Protein AF-A0A3D2FT95-F1 (afdb_monomer)

Sequence (244 aa):
IERWRESSQTNPYDPNESATQTEMRSFVCAQCHVEYYCGSEMTLEFPWSNGLKAEDLEKHWNETYLPDGKRFFDYKHKESGAEILKVQHPEFELWSQGIHARSGVACADCHMPYQRDGASKISDHWVRSPLLNINNACQTCHHINEEQILKEVDIIQDRNYKLLKRGGESLMALLDAIQIAKDSGATQNELKEALEFQRKAQWRLDYIAAENSMGFHAPQEAARILGEAIDYARQGQVKAMSIK

Radius of gyration: 20.88 Å; Cα contacts (8 Å, |Δi|>4): 347; chains: 1; bounding box: 55×42×67 Å

Mean predicted aligned error: 3.68 Å

Nearest PDB structures (foldseek):
  3bng-assembly1_A  TM=9.266E-01  e=1.311E-18  Wolinella succinogenes
  2rdz-assembly1_A  TM=9.547E-01  e=4.484E-18  Escherichia coli
  3bnf-assembly1_A  TM=9.252E-01  e=6.098E-18  Wolinella succinogenes
  2rf7-assembly1_B  TM=9.513E-01  e=9.671E-18  Escherichia coli K-12
  3ubr-assembly1_B  TM=9.339E-01  e=9.671E-18  Shewanella oneidensis

Structure (mmCIF, N/CA/C/O backbone):
data_AF-A0A3D2FT95-F1
#
_entry.id   AF-A0A3D2FT95-F1
#
loop_
_atom_site.group_PDB
_atom_site.id
_atom_site.type_symbol
_atom_site.label_atom_id
_atom_site.label_alt_id
_atom_site.label_comp_id
_atom_site.label_asym_id
_atom_site.label_entity_id
_atom_site.label_seq_id
_atom_site.pdbx_PDB_ins_code
_atom_site.Cartn_x
_atom_site.Cartn_y
_atom_site.Cartn_z
_atom_site.occupancy
_atom_site.B_iso_or_equiv
_atom_site.auth_seq_id
_atom_site.auth_comp_id
_atom_site.auth_asym_id
_atom_site.auth_atom_id
_atom_site.pdbx_PDB_model_num
ATOM 1 N N . ILE A 1 1 ? 17.120 5.208 -4.509 1.00 65.94 1 ILE A N 1
ATOM 2 C CA . ILE A 1 1 ? 16.942 5.686 -3.103 1.00 65.94 1 ILE A CA 1
ATOM 3 C C . ILE A 1 1 ? 17.632 4.793 -2.068 1.00 65.94 1 ILE A C 1
ATOM 5 O O . ILE A 1 1 ? 18.474 5.302 -1.344 1.00 65.94 1 ILE A O 1
ATOM 9 N N . GLU A 1 2 ? 17.321 3.494 -1.959 1.00 72.88 2 GLU A N 1
ATOM 10 C CA . GLU A 1 2 ? 17.925 2.626 -0.920 1.00 72.88 2 GLU A CA 1
ATOM 11 C C . GLU A 1 2 ? 19.461 2.592 -0.999 1.00 72.88 2 GLU A C 1
ATOM 13 O O . GLU A 1 2 ? 20.128 2.874 -0.012 1.00 72.88 2 GLU A O 1
ATOM 18 N N . ARG A 1 3 ? 20.023 2.463 -2.208 1.00 77.31 3 ARG A N 1
ATOM 19 C CA . ARG A 1 3 ? 21.474 2.603 -2.448 1.00 77.31 3 ARG A CA 1
ATOM 20 C C . ARG A 1 3 ? 22.060 3.933 -1.963 1.00 77.31 3 ARG A C 1
ATOM 22 O O . ARG A 1 3 ? 23.213 3.979 -1.559 1.00 77.31 3 ARG A O 1
ATOM 29 N N . TRP A 1 4 ? 21.291 5.022 -2.043 1.00 80.31 4 TRP A N 1
ATOM 30 C CA . TRP A 1 4 ? 21.721 6.320 -1.521 1.00 80.31 4 TRP A CA 1
ATOM 31 C C . TRP A 1 4 ? 21.680 6.332 0.012 1.00 80.31 4 TRP A C 1
ATOM 33 O O . TRP A 1 4 ? 22.633 6.798 0.627 1.00 80.31 4 TRP A O 1
ATOM 43 N N . ARG A 1 5 ? 20.650 5.742 0.636 1.00 76.19 5 ARG A N 1
ATOM 44 C CA . ARG A 1 5 ? 20.568 5.585 2.102 1.00 76.19 5 ARG A CA 1
ATOM 45 C C . ARG A 1 5 ? 21.700 4.720 2.665 1.00 76.19 5 ARG A C 1
ATOM 47 O O . ARG A 1 5 ? 22.150 4.959 3.776 1.00 76.19 5 ARG A O 1
ATOM 54 N N . GLU A 1 6 ? 22.156 3.733 1.900 1.00 81.94 6 GLU A N 1
ATOM 55 C CA . GLU A 1 6 ? 23.309 2.884 2.233 1.00 81.94 6 GLU A CA 1
ATOM 56 C C . GLU A 1 6 ? 24.660 3.548 1.923 1.00 81.94 6 GLU A C 1
ATOM 58 O O . GLU A 1 6 ? 25.711 3.053 2.332 1.00 81.94 6 GLU A O 1
ATOM 63 N N . SER A 1 7 ? 24.657 4.658 1.183 1.00 81.75 7 SER A N 1
ATOM 64 C CA . SER A 1 7 ? 25.876 5.386 0.848 1.00 81.75 7 SER A CA 1
ATOM 65 C C . SER A 1 7 ? 26.349 6.249 2.019 1.00 81.75 7 SER A C 1
ATOM 67 O O . SER A 1 7 ? 2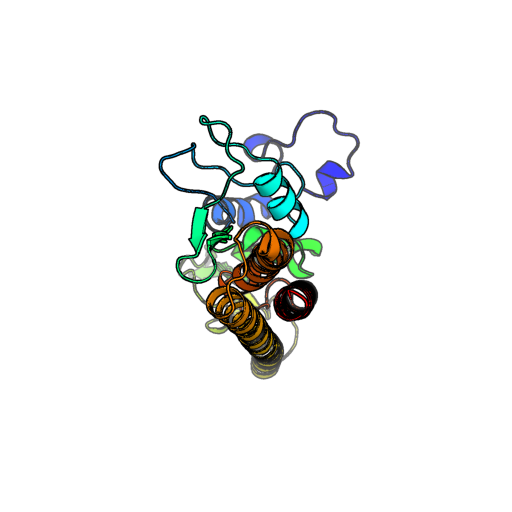5.585 6.615 2.906 1.00 81.75 7 SER A O 1
ATOM 69 N N . SER A 1 8 ? 27.621 6.648 2.002 1.00 82.75 8 SER A N 1
ATOM 70 C CA . SER A 1 8 ? 28.185 7.571 2.993 1.00 82.75 8 SER A CA 1
ATOM 71 C C . SER A 1 8 ? 27.827 9.044 2.733 1.00 82.75 8 SER A C 1
ATOM 73 O O . SER A 1 8 ? 28.526 9.934 3.220 1.00 82.75 8 SER A O 1
ATOM 75 N N . GLN A 1 9 ? 26.817 9.326 1.903 1.00 79.38 9 GLN A N 1
ATOM 76 C CA . GLN A 1 9 ? 26.420 10.696 1.585 1.00 79.38 9 GLN A CA 1
ATOM 77 C C . GLN A 1 9 ? 25.651 11.329 2.746 1.00 79.38 9 GLN A C 1
ATOM 79 O O . GLN A 1 9 ? 24.756 10.725 3.326 1.00 79.38 9 GLN A O 1
ATOM 84 N N . THR A 1 10 ? 25.993 12.575 3.066 1.00 80.69 10 THR A N 1
ATOM 85 C CA . THR A 1 10 ? 25.368 13.341 4.156 1.00 80.69 10 THR A CA 1
ATOM 86 C C . THR A 1 10 ? 24.306 14.324 3.673 1.00 80.69 10 THR A C 1
ATOM 88 O O . THR A 1 10 ? 23.511 14.805 4.475 1.00 80.69 10 THR A O 1
ATOM 91 N N . ASN A 1 11 ? 24.303 14.654 2.380 1.00 86.56 11 ASN A N 1
ATOM 92 C CA . ASN A 1 11 ? 23.361 15.609 1.798 1.00 86.56 11 ASN A CA 1
ATOM 93 C C . ASN A 1 11 ? 22.055 14.899 1.456 1.00 86.56 11 ASN A C 1
ATOM 95 O O . ASN A 1 11 ? 22.155 13.854 0.820 1.00 86.56 11 ASN A O 1
ATOM 99 N N . PRO A 1 12 ? 20.873 15.449 1.794 1.00 85.38 12 PRO A N 1
ATOM 100 C CA . PRO A 1 12 ? 19.589 14.848 1.441 1.00 85.38 12 PRO A CA 1
ATOM 101 C C . PRO A 1 12 ? 19.510 14.467 -0.040 1.00 85.38 12 PRO A C 1
ATOM 103 O O . PRO A 1 12 ? 20.001 15.202 -0.895 1.00 85.38 12 PRO A O 1
ATOM 106 N N . TYR A 1 13 ? 18.879 13.331 -0.339 1.00 85.94 13 TYR A N 1
ATOM 107 C CA . TYR A 1 13 ? 18.662 12.910 -1.720 1.00 85.94 13 TYR A CA 1
ATOM 108 C C . TYR A 1 13 ? 17.767 13.915 -2.444 1.00 85.94 13 TYR A C 1
ATOM 110 O O . TYR A 1 13 ? 16.589 14.036 -2.110 1.00 85.94 13 TYR A O 1
ATOM 118 N N . ASP A 1 14 ? 18.316 14.593 -3.449 1.00 88.62 14 ASP A N 1
ATOM 119 C CA . ASP A 1 14 ? 17.547 15.428 -4.369 1.00 88.62 14 ASP A CA 1
ATOM 120 C C . ASP A 1 14 ? 17.301 14.647 -5.668 1.00 88.62 14 ASP A C 1
ATOM 122 O O . ASP A 1 14 ? 18.257 14.401 -6.409 1.00 88.62 14 ASP A O 1
ATOM 126 N N . PRO A 1 15 ? 16.054 14.252 -5.987 1.00 88.62 15 PRO A N 1
ATOM 127 C CA . PRO A 1 15 ? 15.739 13.570 -7.239 1.00 88.62 15 PRO A CA 1
ATOM 128 C C . PRO A 1 15 ? 16.150 14.342 -8.502 1.00 88.62 15 PRO A C 1
ATOM 130 O O . PRO A 1 15 ? 16.410 13.716 -9.523 1.00 88.62 15 PRO A O 1
ATOM 133 N N . ASN A 1 16 ? 16.245 15.674 -8.460 1.00 88.50 16 ASN A N 1
ATOM 134 C CA . ASN A 1 16 ? 16.628 16.477 -9.625 1.00 88.50 16 ASN A CA 1
ATOM 135 C C . ASN A 1 16 ? 18.138 16.468 -9.888 1.00 88.50 16 ASN A C 1
ATOM 137 O O . ASN A 1 16 ? 18.560 16.652 -11.028 1.00 88.50 16 ASN A O 1
ATOM 141 N N . GLU A 1 17 ? 18.950 16.247 -8.853 1.00 90.38 17 GLU A N 1
ATOM 142 C CA . GLU A 1 17 ? 20.415 16.266 -8.958 1.00 90.38 17 GLU A CA 1
ATOM 143 C C . GLU A 1 17 ? 21.031 14.864 -8.871 1.00 90.38 17 GLU A C 1
ATOM 145 O O . GLU A 1 17 ? 22.035 14.569 -9.518 1.00 90.38 17 GLU A O 1
ATOM 150 N N . SER A 1 18 ? 20.435 13.995 -8.055 1.00 89.69 18 SER A N 1
ATOM 151 C CA . SER A 1 18 ? 21.017 12.719 -7.625 1.00 89.69 18 SER A CA 1
ATOM 152 C C . SER A 1 18 ? 20.439 11.508 -8.352 1.00 89.69 18 SER A C 1
ATOM 154 O O . SER A 1 18 ? 21.034 10.429 -8.295 1.00 89.69 18 SER A O 1
ATOM 156 N N . ALA A 1 19 ? 19.276 11.640 -9.000 1.00 91.56 19 ALA A N 1
ATOM 157 C CA . ALA A 1 19 ? 18.622 10.506 -9.634 1.00 91.56 19 ALA A CA 1
ATOM 158 C C . ALA A 1 19 ? 19.371 10.037 -10.878 1.00 91.56 19 ALA A C 1
ATOM 160 O O . ALA A 1 19 ? 19.689 10.797 -11.794 1.00 91.56 19 ALA A O 1
ATOM 161 N N . THR A 1 20 ? 19.597 8.730 -10.948 1.00 92.50 20 THR A N 1
ATOM 162 C CA . THR A 1 20 ? 20.052 8.096 -12.184 1.00 92.50 20 THR A CA 1
ATOM 163 C C . THR A 1 20 ? 18.960 8.153 -13.254 1.00 92.50 20 THR A C 1
ATOM 165 O O . THR A 1 20 ? 17.768 8.233 -12.954 1.00 92.50 20 THR A O 1
ATOM 168 N N . GLN A 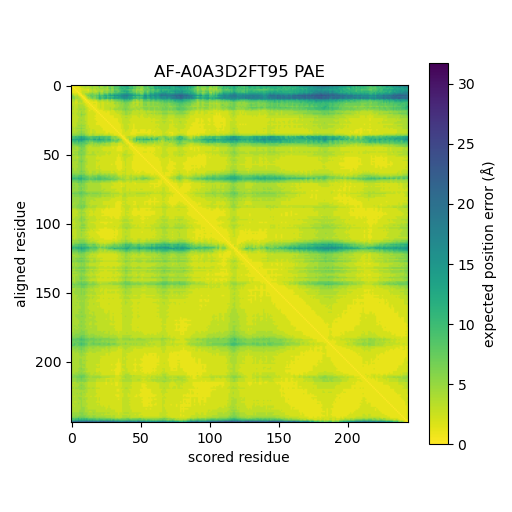1 21 ? 19.339 8.018 -14.528 1.00 93.06 21 GLN A N 1
ATOM 169 C CA . GLN A 1 21 ? 18.364 7.956 -15.624 1.00 93.06 21 GLN A CA 1
ATOM 170 C C . GLN A 1 21 ? 17.336 6.824 -15.435 1.00 93.06 21 GLN A C 1
ATOM 172 O O . GLN A 1 21 ? 16.171 6.982 -15.793 1.00 93.06 21 GLN A O 1
ATOM 177 N N . THR A 1 22 ? 17.749 5.692 -14.856 1.00 93.00 22 THR A N 1
ATOM 178 C CA . THR A 1 22 ? 16.844 4.582 -14.530 1.00 93.00 22 THR A CA 1
ATOM 179 C C .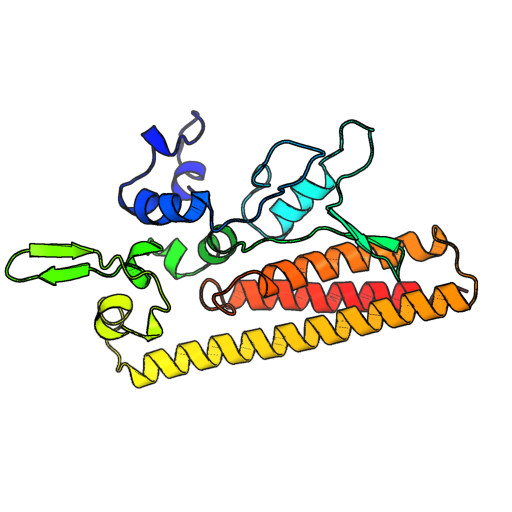 THR A 1 22 ? 15.882 4.938 -13.400 1.00 93.00 22 THR A C 1
ATOM 181 O O . THR A 1 22 ? 14.700 4.637 -13.507 1.00 93.00 22 THR A O 1
ATOM 184 N N . GLU A 1 23 ? 16.337 5.623 -12.350 1.00 94.06 23 GLU A N 1
ATOM 185 C CA . GLU A 1 23 ? 15.446 6.100 -11.281 1.00 94.06 23 GLU A CA 1
ATOM 186 C C . GLU A 1 23 ? 14.424 7.113 -11.815 1.00 94.06 23 GLU A C 1
ATOM 188 O O . GLU A 1 23 ? 13.232 6.990 -11.532 1.00 94.06 23 GLU A O 1
ATOM 193 N N . MET A 1 24 ? 14.849 8.036 -12.685 1.00 95.75 24 MET A N 1
ATOM 194 C CA . MET A 1 24 ? 13.951 9.010 -13.317 1.00 95.75 24 MET A CA 1
ATOM 195 C C . MET A 1 24 ? 12.834 8.354 -14.138 1.00 95.75 24 MET A C 1
ATOM 197 O O . MET A 1 24 ? 11.724 8.875 -14.178 1.00 95.75 24 MET A O 1
ATOM 201 N N . ARG A 1 25 ? 13.080 7.177 -14.732 1.00 97.19 25 ARG A N 1
ATOM 202 C CA . ARG A 1 25 ? 12.066 6.382 -15.456 1.00 97.19 25 ARG A CA 1
ATOM 203 C C . ARG A 1 25 ? 10.961 5.808 -14.554 1.00 97.19 25 ARG A C 1
ATOM 205 O O . ARG A 1 25 ? 9.958 5.338 -15.086 1.00 97.19 25 ARG A O 1
ATOM 212 N N . SER A 1 26 ? 11.134 5.844 -13.233 1.00 97.19 26 SER A N 1
ATOM 213 C CA . SER A 1 26 ? 10.077 5.565 -12.252 1.00 97.19 26 SER A CA 1
ATOM 214 C C . SER A 1 26 ? 9.583 6.839 -11.564 1.00 97.19 26 SER A C 1
ATOM 216 O O . SER A 1 26 ? 8.384 6.987 -11.347 1.00 97.19 26 SER A O 1
ATOM 218 N N . PHE A 1 27 ? 10.467 7.792 -11.247 1.00 96.00 27 PHE A N 1
ATOM 219 C CA . PHE A 1 27 ? 10.088 9.005 -10.509 1.00 96.00 27 PHE A CA 1
ATOM 220 C C . PHE A 1 27 ? 9.116 9.899 -11.272 1.00 96.00 27 PHE A C 1
ATOM 222 O O . PHE A 1 27 ? 8.261 10.523 -10.652 1.00 96.00 27 PHE A O 1
ATOM 229 N N . VAL A 1 28 ? 9.171 9.914 -12.608 1.00 96.81 28 VAL A N 1
ATOM 230 C CA . VAL A 1 28 ? 8.163 10.637 -13.397 1.00 96.81 28 VAL A CA 1
ATOM 231 C C . VAL A 1 28 ? 6.749 10.100 -13.160 1.00 96.81 28 VAL A C 1
ATOM 233 O O . VAL A 1 28 ? 5.812 10.893 -13.129 1.00 96.81 28 VAL A O 1
ATOM 236 N N . CYS A 1 29 ? 6.601 8.788 -12.935 1.00 97.75 29 CYS A N 1
ATOM 237 C CA . CYS A 1 29 ? 5.338 8.150 -12.563 1.00 97.75 29 CYS A CA 1
ATOM 238 C C . CYS A 1 29 ? 4.977 8.459 -11.102 1.00 97.75 29 CYS A C 1
ATOM 240 O O . CYS A 1 29 ? 3.823 8.758 -10.803 1.00 97.75 29 CYS A O 1
ATOM 242 N N . ALA A 1 30 ? 5.976 8.460 -10.214 1.00 96.44 30 ALA A N 1
ATOM 243 C CA . ALA A 1 30 ? 5.839 8.744 -8.782 1.00 96.44 30 ALA A CA 1
ATOM 244 C C . ALA A 1 30 ? 5.471 10.205 -8.449 1.00 96.44 30 ALA A C 1
ATOM 246 O O . ALA A 1 30 ? 5.331 10.560 -7.288 1.00 96.44 30 ALA A O 1
ATOM 247 N N . GLN A 1 31 ? 5.299 11.072 -9.446 1.00 95.75 31 GLN A N 1
ATOM 248 C CA . GLN A 1 31 ? 4.662 12.375 -9.232 1.00 95.75 31 GLN A CA 1
ATOM 249 C C . GLN A 1 31 ? 3.151 12.247 -8.986 1.00 95.75 31 GLN A C 1
ATOM 251 O O . GLN A 1 31 ? 2.539 13.184 -8.479 1.00 95.75 31 GLN A O 1
ATOM 256 N N . CYS A 1 32 ? 2.541 11.125 -9.387 1.00 96.94 32 CYS A N 1
ATOM 257 C CA . CYS A 1 32 ? 1.097 10.906 -9.279 1.00 96.94 32 CYS A CA 1
ATOM 258 C C . CYS A 1 32 ? 0.734 9.519 -8.738 1.00 96.94 32 CYS A C 1
ATOM 260 O O . CYS A 1 32 ? -0.211 9.414 -7.972 1.00 96.94 32 CYS A O 1
ATOM 262 N N . HIS A 1 33 ? 1.458 8.468 -9.125 1.00 98.06 33 HIS A N 1
ATOM 263 C CA . HIS A 1 33 ? 1.180 7.076 -8.748 1.00 98.06 33 HIS A CA 1
ATOM 264 C C . HIS A 1 33 ? 1.743 6.733 -7.362 1.00 98.06 33 HIS A C 1
ATOM 266 O O . HIS A 1 33 ? 2.678 5.938 -7.233 1.00 98.06 33 HIS A O 1
ATOM 272 N N . VAL A 1 34 ? 1.225 7.431 -6.353 1.00 98.12 34 VAL A N 1
ATOM 273 C CA . VAL A 1 34 ? 1.690 7.419 -4.962 1.00 98.12 34 VAL A CA 1
ATOM 274 C C . VAL A 1 34 ? 0.520 7.543 -3.996 1.00 98.12 34 VAL A C 1
ATOM 276 O O . VAL A 1 34 ? -0.537 8.044 -4.385 1.00 98.12 34 VAL A O 1
ATOM 279 N N . GLU A 1 35 ? 0.740 7.169 -2.739 1.00 98.19 35 GLU A N 1
ATOM 280 C CA . GLU A 1 35 ? -0.110 7.578 -1.623 1.00 98.19 35 GLU A CA 1
ATOM 281 C C . GLU A 1 35 ? 0.044 9.076 -1.357 1.00 98.19 35 GLU A C 1
ATOM 283 O O . GLU A 1 35 ? 1.153 9.621 -1.328 1.00 98.19 35 GLU A O 1
ATOM 288 N N . TYR A 1 36 ? -1.079 9.748 -1.117 1.00 96.88 36 TYR A N 1
ATOM 289 C CA . TYR A 1 36 ? -1.092 11.170 -0.812 1.00 96.88 36 TYR A CA 1
ATOM 290 C C . TYR A 1 36 ? -2.364 11.580 -0.079 1.00 96.88 36 TYR A C 1
ATOM 292 O O . TYR A 1 36 ? -3.446 11.054 -0.330 1.00 96.88 36 TYR A O 1
ATOM 300 N N . TYR A 1 37 ? -2.257 12.632 0.730 1.00 92.69 37 TYR A N 1
ATOM 301 C CA . TYR A 1 37 ? -3.435 13.386 1.143 1.00 92.69 37 TYR A CA 1
ATOM 302 C C . TYR A 1 37 ? -3.733 14.507 0.143 1.00 92.69 37 TYR A C 1
ATOM 304 O O . TYR A 1 37 ? -2.841 15.253 -0.267 1.00 92.69 37 TYR A O 1
ATOM 312 N N . CYS A 1 38 ? -5.007 14.680 -0.214 1.00 80.50 38 CYS A N 1
ATOM 313 C CA . CYS A 1 38 ? -5.483 15.840 -0.966 1.00 80.50 38 CYS A CA 1
ATOM 314 C C . CYS A 1 38 ? -6.868 16.260 -0.480 1.00 80.50 38 CYS A C 1
ATOM 316 O O . CYS A 1 38 ? -7.898 15.765 -0.937 1.00 80.50 38 CYS A O 1
ATOM 318 N N . GLY A 1 39 ? -6.870 17.197 0.462 1.00 81.19 39 GLY A N 1
ATOM 319 C CA . GLY A 1 39 ? -8.067 17.828 1.000 1.00 81.19 39 GLY A CA 1
ATOM 320 C C . GLY A 1 39 ? -7.814 19.289 1.368 1.00 81.19 39 GLY A C 1
ATOM 321 O O . GLY A 1 39 ? -6.784 19.861 1.020 1.00 81.19 39 GLY A O 1
ATOM 322 N N . SER A 1 40 ? -8.784 19.915 2.035 1.00 82.19 40 SER A N 1
ATOM 323 C CA . SER A 1 40 ? -8.747 21.344 2.383 1.00 82.19 40 SER A CA 1
ATOM 324 C C . SER A 1 40 ? -7.930 21.670 3.628 1.00 82.19 40 SER A C 1
ATOM 326 O O . SER A 1 40 ? -7.560 22.826 3.817 1.00 82.19 40 SER A O 1
ATOM 328 N N . GLU A 1 41 ? -7.689 20.685 4.492 1.00 85.50 41 GLU A N 1
ATOM 329 C CA . GLU A 1 41 ? -7.185 20.933 5.848 1.00 85.50 41 GLU A CA 1
ATOM 330 C C . GLU A 1 41 ? -5.662 21.095 5.903 1.00 85.50 41 GLU A C 1
ATOM 332 O O . GLU A 1 41 ? -5.133 21.714 6.826 1.00 85.50 41 GLU A O 1
ATOM 337 N N . MET A 1 42 ? -4.950 20.555 4.914 1.00 87.44 42 MET A N 1
ATOM 338 C CA . MET A 1 42 ? -3.501 20.678 4.775 1.00 87.44 42 MET A CA 1
ATOM 339 C C . MET A 1 42 ? -3.090 20.637 3.303 1.00 87.44 42 MET A C 1
ATOM 341 O O . MET A 1 42 ? -3.839 20.188 2.435 1.00 87.44 42 MET A O 1
ATOM 345 N N . THR A 1 43 ? -1.887 21.133 3.024 1.00 90.75 43 THR A N 1
ATOM 346 C CA . THR A 1 43 ? -1.271 21.042 1.698 1.00 90.75 43 THR A CA 1
ATOM 347 C C . THR A 1 43 ? -1.140 19.579 1.276 1.00 90.75 43 THR A C 1
ATOM 349 O O . THR A 1 43 ? -0.952 18.707 2.122 1.00 90.75 43 THR A O 1
ATOM 352 N N . LEU A 1 44 ? -1.214 19.322 -0.034 1.00 92.06 44 LEU A N 1
ATOM 353 C CA . LEU A 1 44 ? -0.905 18.006 -0.588 1.00 92.06 44 LEU A CA 1
ATOM 354 C C . LEU A 1 44 ? 0.468 17.543 -0.096 1.00 92.06 44 LEU A C 1
ATOM 356 O O . LEU A 1 44 ? 1.457 18.267 -0.227 1.00 92.06 44 LEU A O 1
ATOM 360 N N . GLU A 1 45 ? 0.507 16.334 0.447 1.00 93.56 45 GLU A N 1
ATOM 361 C CA . GLU A 1 45 ? 1.702 15.742 1.035 1.00 93.56 45 GLU A CA 1
ATOM 362 C C . GLU A 1 45 ? 1.773 14.252 0.706 1.00 93.56 45 GLU A C 1
ATOM 364 O O . GLU A 1 45 ? 0.756 13.554 0.707 1.00 93.56 45 GLU A O 1
ATOM 369 N N . PHE A 1 46 ? 2.996 13.782 0.448 1.00 95.75 46 PHE A N 1
ATOM 370 C CA . PHE A 1 46 ? 3.322 12.363 0.375 1.00 95.75 46 PHE A CA 1
ATOM 371 C C . PHE A 1 46 ? 3.853 11.914 1.748 1.00 95.75 46 PHE A C 1
ATOM 373 O O . PHE A 1 46 ? 4.851 12.479 2.210 1.00 95.75 46 PHE A O 1
ATOM 380 N N . PRO A 1 47 ? 3.249 10.906 2.405 1.00 96.44 47 PRO A N 1
ATOM 381 C CA . PRO A 1 47 ? 3.540 10.532 3.797 1.00 96.44 47 PRO A CA 1
ATOM 382 C C . PRO A 1 47 ? 4.839 9.727 3.980 1.00 96.44 47 PRO A C 1
ATOM 384 O O . PRO A 1 47 ? 4.891 8.713 4.675 1.00 96.44 47 PRO A O 1
ATOM 387 N N . TRP A 1 48 ? 5.930 10.157 3.346 1.00 95.19 48 TRP A N 1
ATOM 388 C CA . TRP A 1 48 ? 7.165 9.376 3.212 1.00 95.19 48 TRP A CA 1
ATOM 389 C C . TRP A 1 48 ? 8.233 9.677 4.271 1.00 95.19 48 TRP A C 1
ATOM 391 O O . TRP A 1 48 ? 9.351 9.158 4.190 1.00 95.19 48 TRP A O 1
ATOM 401 N N . SER A 1 49 ? 7.928 10.514 5.271 1.00 93.25 49 SER A N 1
ATOM 402 C CA . SER A 1 49 ? 8.914 10.967 6.268 1.00 93.25 49 SER A CA 1
ATOM 403 C C . SER A 1 49 ? 9.522 9.823 7.090 1.00 93.25 49 SER A C 1
ATOM 405 O O . SER A 1 49 ? 10.664 9.922 7.535 1.00 93.25 49 SER A O 1
ATOM 407 N N . ASN A 1 50 ? 8.769 8.736 7.277 1.00 93.94 50 ASN A N 1
ATOM 408 C CA . ASN A 1 50 ? 9.187 7.553 8.027 1.00 93.94 50 ASN A CA 1
ATOM 409 C C . ASN A 1 50 ? 9.710 6.417 7.125 1.00 93.94 50 ASN A C 1
ATOM 411 O O . ASN A 1 50 ? 10.305 5.472 7.633 1.00 93.94 50 ASN A O 1
ATOM 415 N N . GLY A 1 51 ? 9.519 6.493 5.804 1.00 93.25 51 GLY A N 1
ATOM 416 C CA . GLY A 1 51 ? 9.829 5.405 4.874 1.00 93.25 51 GLY A CA 1
ATOM 417 C C . GLY A 1 51 ? 8.779 5.252 3.773 1.00 93.25 51 GLY A C 1
ATOM 418 O O . GLY A 1 51 ? 7.973 6.148 3.566 1.00 93.25 51 GLY A O 1
ATOM 419 N N . LEU A 1 52 ? 8.834 4.136 3.039 1.00 95.19 52 LEU A N 1
ATOM 420 C CA . LEU A 1 52 ? 7.917 3.833 1.923 1.00 95.19 52 LEU A CA 1
ATOM 421 C C . LEU A 1 52 ? 7.059 2.584 2.179 1.00 95.19 52 LEU A C 1
ATOM 423 O O . LEU A 1 52 ? 6.328 2.156 1.293 1.00 95.19 52 LEU A O 1
ATOM 427 N N . LYS A 1 53 ? 7.156 1.962 3.360 1.00 97.50 53 LYS A N 1
ATOM 428 C CA . LYS A 1 53 ? 6.329 0.798 3.698 1.00 97.50 53 LYS A CA 1
ATOM 429 C C . LYS A 1 53 ? 4.951 1.238 4.174 1.00 97.50 53 LYS A C 1
ATOM 431 O O . LYS A 1 53 ? 4.810 2.317 4.745 1.00 97.50 53 LYS A O 1
ATOM 436 N N . ALA A 1 54 ? 3.950 0.373 4.029 1.00 98.31 54 ALA A N 1
ATOM 437 C CA . ALA A 1 54 ? 2.590 0.661 4.483 1.00 98.31 54 ALA A CA 1
ATOM 438 C C . ALA A 1 54 ? 2.525 1.049 5.975 1.00 98.31 54 ALA A C 1
ATOM 440 O O . ALA A 1 54 ? 1.700 1.875 6.358 1.00 98.31 54 ALA A O 1
ATOM 441 N N . GLU A 1 55 ? 3.396 0.483 6.816 1.00 98.56 55 GLU A N 1
ATOM 442 C CA . GLU A 1 55 ? 3.519 0.808 8.244 1.00 98.56 55 GLU A CA 1
ATOM 443 C C . GLU A 1 55 ? 4.187 2.170 8.478 1.00 98.56 55 GLU A C 1
ATOM 445 O O . GLU A 1 55 ? 3.827 2.878 9.417 1.00 98.56 55 GLU A O 1
ATOM 450 N N . ASP A 1 56 ? 5.157 2.541 7.639 1.00 98.38 56 ASP A N 1
ATOM 451 C CA . ASP A 1 56 ? 5.873 3.815 7.744 1.00 98.38 56 ASP A CA 1
ATOM 452 C C . ASP A 1 56 ? 4.936 4.978 7.395 1.00 98.38 56 ASP A C 1
ATOM 454 O O . ASP A 1 56 ? 4.881 5.979 8.112 1.00 98.38 56 ASP A O 1
ATOM 458 N N . LEU A 1 57 ? 4.159 4.810 6.322 1.00 98.50 57 LEU A N 1
ATOM 459 C CA . LEU A 1 57 ? 3.150 5.769 5.877 1.00 98.50 57 LEU A CA 1
ATOM 460 C C . LEU A 1 57 ? 2.017 5.890 6.907 1.00 98.50 57 LEU A C 1
ATOM 462 O O . LEU A 1 57 ? 1.625 6.993 7.281 1.00 98.50 57 LEU A O 1
ATOM 466 N N . GLU A 1 58 ? 1.548 4.764 7.454 1.00 98.56 58 GLU A N 1
ATOM 467 C CA . GLU A 1 58 ? 0.574 4.772 8.551 1.00 98.56 58 GLU A CA 1
ATOM 468 C C . GLU A 1 58 ? 1.103 5.520 9.779 1.00 98.56 58 GLU A C 1
ATOM 470 O O . GLU A 1 58 ? 0.377 6.280 10.425 1.00 98.56 58 GLU A O 1
ATOM 475 N N . LYS A 1 59 ? 2.372 5.285 10.130 1.00 98.56 59 LYS A N 1
ATOM 476 C CA . LYS A 1 59 ? 3.024 5.949 11.253 1.00 98.56 59 LYS A CA 1
ATOM 477 C C . LYS A 1 59 ? 3.082 7.455 11.024 1.00 98.56 59 LYS A C 1
ATOM 479 O O . LYS A 1 59 ? 2.718 8.186 11.939 1.00 98.56 59 LYS A O 1
ATOM 484 N N . HIS A 1 60 ? 3.466 7.899 9.824 1.00 98.19 60 HIS A N 1
ATOM 485 C CA . HIS A 1 60 ? 3.429 9.314 9.456 1.00 98.19 60 HIS A CA 1
ATOM 486 C C . HIS A 1 60 ? 2.037 9.901 9.721 1.00 98.19 60 HIS A C 1
ATOM 488 O O . HIS A 1 60 ? 1.908 10.805 10.540 1.00 98.19 60 HIS A O 1
ATOM 494 N N . TRP A 1 61 ? 0.978 9.319 9.150 1.00 97.62 61 TRP A N 1
ATOM 495 C CA . TRP A 1 61 ? -0.379 9.839 9.338 1.00 97.62 61 TRP A CA 1
ATOM 496 C C . TRP A 1 61 ? -0.875 9.806 10.785 1.00 97.62 61 TRP A C 1
ATOM 498 O O . TRP A 1 61 ? -1.645 10.668 11.201 1.00 97.62 61 TRP A O 1
ATOM 508 N N . ASN A 1 62 ? -0.448 8.829 11.582 1.00 97.50 62 ASN A N 1
ATOM 509 C CA . ASN A 1 62 ? -0.788 8.782 13.003 1.00 97.50 62 ASN A CA 1
ATOM 510 C C . ASN A 1 62 ? -0.029 9.823 13.844 1.00 97.50 62 ASN A C 1
ATOM 512 O O . ASN A 1 62 ? -0.518 10.194 14.912 1.00 97.50 62 ASN A O 1
ATOM 516 N N . GLU A 1 63 ? 1.140 10.273 13.386 1.00 97.25 63 GLU A N 1
ATOM 517 C CA . GLU A 1 63 ? 1.942 11.339 13.997 1.00 97.25 63 GLU A CA 1
ATOM 518 C C . GLU A 1 63 ? 1.523 12.741 13.514 1.00 97.25 63 GLU A C 1
ATOM 520 O O . GLU A 1 63 ? 1.858 13.732 14.164 1.00 97.25 63 GLU A O 1
ATOM 525 N N . THR A 1 64 ? 0.755 12.831 12.424 1.00 96.44 64 THR A N 1
ATOM 526 C CA . THR A 1 64 ? 0.239 14.088 11.869 1.00 96.44 64 THR A CA 1
ATOM 527 C C . THR A 1 64 ? -0.941 14.632 12.680 1.00 96.44 64 THR A C 1
ATOM 529 O O . THR A 1 64 ? -1.906 13.926 12.993 1.00 96.44 64 THR A O 1
ATOM 532 N N . TYR A 1 65 ? -0.885 15.931 12.980 1.00 94.62 65 TYR A N 1
ATOM 533 C CA . TYR A 1 65 ? -1.959 16.689 13.621 1.00 94.62 65 TYR A CA 1
ATOM 534 C C . TYR A 1 65 ? -2.400 17.837 12.715 1.00 94.62 65 TYR A C 1
ATOM 536 O O . TYR A 1 65 ? -1.569 18.536 12.136 1.00 94.62 65 TYR A O 1
ATOM 544 N N . LEU A 1 66 ? -3.712 18.033 12.611 1.00 90.38 66 LEU A N 1
ATOM 545 C CA . LEU A 1 66 ? -4.313 19.136 11.867 1.00 90.38 66 LEU A CA 1
ATOM 546 C C . LEU A 1 66 ? -4.119 20.474 12.608 1.00 90.38 66 LEU A C 1
ATOM 548 O O . LEU A 1 66 ? -3.857 20.473 13.816 1.00 90.38 66 LEU A O 1
ATOM 552 N N . PRO A 1 67 ? -4.293 21.630 11.933 1.00 87.44 67 PRO A N 1
ATOM 553 C CA . PRO A 1 67 ? -4.136 22.949 12.558 1.00 87.44 67 PRO A CA 1
ATOM 554 C C . PRO A 1 67 ? -5.007 23.184 13.803 1.00 87.44 67 PRO A C 1
ATOM 556 O O . PRO A 1 67 ? -4.665 24.007 14.650 1.00 87.44 67 PRO A O 1
ATOM 559 N N . ASP A 1 68 ? -6.123 22.461 13.932 1.00 89.25 68 ASP A N 1
ATOM 560 C CA . ASP A 1 68 ? -7.027 22.519 15.085 1.00 89.25 68 ASP A CA 1
ATOM 561 C C . ASP A 1 68 ? -6.607 21.610 16.262 1.00 89.25 68 ASP A C 1
ATOM 563 O O . ASP A 1 68 ? -7.304 21.544 17.277 1.00 89.25 68 ASP A O 1
ATOM 567 N N . GLY A 1 69 ? -5.466 20.924 16.145 1.00 92.12 69 GLY A N 1
ATOM 568 C CA . GLY A 1 69 ? -4.885 20.060 17.171 1.00 92.12 69 GLY A CA 1
ATOM 569 C C . GLY A 1 69 ? -5.435 18.632 17.201 1.00 92.12 69 GLY A C 1
ATOM 570 O O . GLY A 1 69 ? -5.038 17.856 18.073 1.00 92.12 69 GLY A O 1
ATOM 571 N N . LYS A 1 70 ? -6.333 18.248 16.286 1.00 92.38 70 LYS A N 1
ATOM 572 C CA . LYS A 1 70 ? -6.806 16.857 16.178 1.00 92.38 70 LYS A CA 1
ATOM 573 C C . LYS A 1 70 ? -5.785 15.989 15.450 1.00 92.38 70 LYS A C 1
ATOM 575 O O . LYS A 1 70 ? -5.092 16.463 14.553 1.00 92.38 70 LYS A O 1
ATOM 580 N N . ARG A 1 71 ? -5.728 14.697 15.799 1.00 95.06 71 ARG A N 1
ATOM 581 C CA . ARG A 1 71 ? -4.995 13.708 14.993 1.00 95.06 71 ARG A CA 1
ATOM 582 C C . ARG A 1 71 ? -5.596 13.678 13.589 1.00 95.06 71 ARG A C 1
ATOM 584 O O . ARG A 1 71 ? -6.813 13.769 13.434 1.00 95.06 71 ARG A O 1
ATOM 591 N N . PHE A 1 72 ? -4.744 13.515 12.591 1.00 96.31 72 PHE A N 1
ATOM 592 C CA . PHE A 1 72 ? -5.154 13.397 11.205 1.00 96.31 72 PHE A CA 1
ATOM 593 C C . PHE A 1 72 ? -6.066 12.180 10.948 1.00 96.31 72 PHE A C 1
ATOM 595 O O . PHE A 1 72 ? -5.821 11.058 11.411 1.00 96.31 72 PHE A O 1
ATOM 602 N N . PHE A 1 73 ? -7.122 12.408 10.171 1.00 95.62 73 PHE A N 1
ATOM 603 C CA . PHE A 1 73 ? -7.966 11.388 9.558 1.00 95.62 73 PHE A CA 1
ATOM 604 C C . PHE A 1 73 ? -8.622 11.973 8.304 1.00 95.62 73 PHE A C 1
ATOM 606 O O . PHE A 1 73 ? -8.974 13.151 8.287 1.00 95.62 73 PHE A O 1
ATOM 613 N N . ASP A 1 74 ? -8.839 11.150 7.281 1.00 95.31 74 ASP A N 1
ATOM 614 C CA . ASP A 1 74 ? -9.487 11.581 6.039 1.00 95.31 74 ASP A CA 1
ATOM 615 C C . ASP A 1 74 ? -10.989 11.760 6.221 1.00 95.31 74 ASP A C 1
ATOM 617 O O . ASP A 1 74 ? -11.592 12.730 5.764 1.00 95.31 74 ASP A O 1
ATOM 621 N N . TYR A 1 75 ? -11.618 10.809 6.910 1.00 94.94 75 TYR A N 1
ATOM 622 C CA . TYR A 1 75 ? -13.029 10.894 7.251 1.00 94.94 75 TYR A CA 1
ATOM 623 C C . TYR A 1 75 ? -13.360 10.091 8.505 1.00 94.94 75 TYR A C 1
ATOM 625 O O . TYR A 1 75 ? -12.668 9.149 8.896 1.00 94.94 75 TYR A O 1
ATOM 633 N N . LYS A 1 76 ? -14.473 10.461 9.138 1.00 96.12 76 LYS A N 1
ATOM 634 C CA . LYS A 1 76 ? -15.070 9.673 10.212 1.00 96.12 76 LYS A CA 1
ATOM 635 C C . LYS A 1 76 ? -16.048 8.674 9.606 1.00 96.12 76 LYS A C 1
ATOM 637 O O . LYS A 1 76 ? -17.020 9.074 8.965 1.00 96.12 76 LYS A O 1
ATOM 642 N N . HIS A 1 77 ? -15.802 7.383 9.798 1.00 97.50 77 HIS A N 1
ATOM 643 C CA . HIS A 1 77 ? -16.671 6.327 9.296 1.00 97.50 77 HIS A CA 1
ATOM 644 C C . HIS A 1 77 ? -18.076 6.479 9.888 1.00 97.50 77 HIS A C 1
ATOM 646 O O . HIS A 1 77 ? -18.240 6.529 11.106 1.00 97.50 77 HIS A O 1
ATOM 652 N N . LYS A 1 78 ? -19.100 6.561 9.034 1.00 96.75 78 LYS A N 1
ATOM 653 C CA . LYS A 1 78 ? -20.452 6.966 9.452 1.00 96.75 78 LYS A CA 1
ATOM 654 C C . LYS A 1 78 ? -21.112 5.978 10.419 1.00 96.75 78 LYS A C 1
ATOM 656 O O . LYS A 1 78 ? -21.792 6.404 11.347 1.00 96.75 78 LYS A O 1
ATOM 661 N N . GLU A 1 79 ? -20.914 4.681 10.201 1.00 94.19 79 GLU A N 1
ATOM 662 C CA . GLU A 1 79 ? -21.567 3.625 10.987 1.00 94.19 79 GLU A CA 1
ATOM 663 C C . GLU A 1 79 ? -20.840 3.386 12.312 1.00 94.19 79 GLU A C 1
ATOM 665 O O . GLU A 1 79 ? -21.403 3.614 13.378 1.00 94.19 79 GLU A O 1
ATOM 670 N N . SER A 1 80 ? -19.560 3.011 12.268 1.00 96.62 80 SER A N 1
ATOM 671 C CA . SER A 1 80 ? -18.760 2.752 13.470 1.00 96.62 80 SER A CA 1
ATOM 672 C C . SER A 1 80 ? -18.336 4.003 14.247 1.00 96.62 80 SER A C 1
ATOM 674 O O . SER A 1 80 ? -18.188 3.945 15.464 1.00 96.62 80 SER A O 1
ATOM 676 N N . GLY A 1 81 ? -18.157 5.145 13.581 1.00 96.31 81 GLY A N 1
ATOM 677 C CA . GLY A 1 81 ? -17.583 6.351 14.177 1.00 96.31 81 GLY A CA 1
ATOM 678 C C . GLY A 1 81 ? -16.052 6.345 14.269 1.00 96.31 81 GLY A C 1
ATOM 679 O O . GLY A 1 81 ? -15.511 7.224 14.939 1.00 96.31 81 GLY A O 1
ATOM 680 N N . ALA A 1 82 ? -15.360 5.389 13.638 1.00 97.81 82 ALA A N 1
ATOM 681 C CA . ALA A 1 82 ? -13.896 5.352 13.594 1.00 97.81 82 ALA A CA 1
ATOM 682 C C . ALA A 1 82 ? -13.322 6.518 12.774 1.00 97.81 82 ALA A C 1
ATOM 684 O O . ALA A 1 82 ? -13.905 6.929 11.773 1.00 97.81 82 ALA A O 1
ATOM 685 N N . GLU A 1 83 ? -12.164 7.028 13.176 1.00 97.25 83 GLU A N 1
ATOM 686 C CA . GLU A 1 83 ? -11.365 7.968 12.385 1.00 97.25 83 GLU A CA 1
ATOM 687 C C . GLU A 1 83 ? -10.518 7.171 11.387 1.00 97.25 83 GLU A C 1
ATOM 689 O O . GLU A 1 83 ? -9.640 6.412 11.799 1.00 97.25 83 GLU A O 1
ATOM 694 N N . ILE A 1 84 ? -10.766 7.313 10.087 1.00 97.88 84 ILE A N 1
ATOM 695 C CA . ILE A 1 84 ? -10.179 6.460 9.044 1.00 97.88 84 ILE A CA 1
ATOM 696 C C . ILE A 1 84 ? -9.106 7.197 8.246 1.00 97.88 84 ILE A C 1
ATOM 698 O O . ILE A 1 84 ? -9.220 8.396 8.006 1.00 97.88 84 ILE A O 1
ATOM 702 N N . LEU A 1 85 ? -8.081 6.444 7.843 1.00 97.94 85 LEU A N 1
ATOM 703 C CA . LEU A 1 85 ? -7.120 6.827 6.813 1.00 97.94 85 LEU A CA 1
ATOM 704 C C . LEU A 1 85 ? -7.570 6.244 5.474 1.00 97.94 85 LEU A C 1
ATOM 706 O O . LEU A 1 85 ? -7.893 5.053 5.408 1.00 97.94 85 LEU A O 1
ATOM 710 N N . LYS A 1 86 ? -7.613 7.068 4.432 1.00 97.31 86 LYS A N 1
ATOM 711 C CA . LYS A 1 86 ? -7.862 6.640 3.056 1.00 97.31 86 LYS A CA 1
ATOM 712 C C . LYS A 1 86 ? -6.518 6.502 2.352 1.00 97.31 86 LYS A C 1
ATOM 714 O O . LYS A 1 86 ? -5.688 7.380 2.491 1.00 97.31 86 LYS A O 1
ATOM 719 N N . VAL A 1 87 ? -6.350 5.419 1.600 1.00 98.00 87 VAL A N 1
ATOM 720 C CA . VAL A 1 87 ? -5.185 5.225 0.732 1.00 98.00 87 VAL A CA 1
ATOM 721 C C . VAL A 1 87 ? -5.537 5.561 -0.714 1.00 98.00 87 VAL A C 1
ATOM 723 O O . VAL A 1 87 ? -6.595 5.165 -1.212 1.00 98.00 87 VAL A O 1
ATOM 726 N N . GLN A 1 88 ? -4.660 6.241 -1.431 1.00 97.38 88 GLN A N 1
ATOM 727 C CA . GLN A 1 88 ? -4.777 6.549 -2.846 1.00 97.38 88 GLN A CA 1
ATOM 728 C C . GLN A 1 88 ? -3.623 5.878 -3.590 1.00 97.38 88 GLN A C 1
ATOM 730 O O . GLN A 1 88 ? -2.467 6.143 -3.312 1.00 97.38 88 GLN A O 1
ATOM 735 N N . HIS A 1 89 ? -3.960 4.984 -4.522 1.00 97.44 89 HIS A N 1
ATOM 736 C CA . HIS A 1 89 ? -3.076 4.373 -5.527 1.00 97.44 89 HIS A CA 1
ATOM 737 C C . HIS A 1 89 ? -1.553 4.367 -5.207 1.00 97.44 89 HIS A C 1
ATOM 739 O O . HIS A 1 89 ? -0.772 5.057 -5.865 1.00 97.44 89 HIS A O 1
ATOM 745 N N . PRO A 1 90 ? -1.107 3.575 -4.205 1.00 98.31 90 PRO A N 1
ATOM 746 C CA . PRO A 1 90 ? 0.271 3.568 -3.706 1.00 98.31 90 PRO A CA 1
ATOM 747 C C . PRO A 1 90 ? 1.187 2.692 -4.579 1.00 98.31 90 PRO A C 1
ATOM 749 O O . PRO A 1 90 ? 1.894 1.805 -4.087 1.00 98.31 90 PRO A O 1
ATOM 752 N N . GLU A 1 91 ? 1.122 2.860 -5.906 1.00 98.50 91 GLU A N 1
ATOM 753 C CA . GLU A 1 91 ? 1.858 2.001 -6.838 1.00 98.50 91 GLU A CA 1
ATOM 754 C C . GLU A 1 91 ? 3.368 2.115 -6.642 1.00 98.50 91 GLU A C 1
ATOM 756 O O . GLU A 1 91 ? 4.046 1.089 -6.630 1.00 98.50 91 GLU A O 1
ATOM 761 N N . PHE A 1 92 ? 3.911 3.327 -6.498 1.00 98.06 92 PHE A N 1
ATOM 762 C CA . PHE A 1 92 ? 5.351 3.521 -6.333 1.00 98.06 92 PHE A CA 1
ATOM 763 C C . PHE A 1 92 ? 5.859 2.893 -5.034 1.00 98.06 92 PHE A C 1
ATOM 765 O O . PHE A 1 92 ? 6.890 2.214 -5.023 1.00 98.06 92 PHE A O 1
ATOM 772 N N . GLU A 1 93 ? 5.123 3.078 -3.944 1.00 98.12 93 GLU A N 1
ATOM 773 C CA . GLU A 1 93 ? 5.455 2.532 -2.640 1.00 98.12 93 GLU A CA 1
ATOM 774 C C . GLU A 1 93 ? 5.407 1.007 -2.667 1.00 98.12 93 GLU A C 1
ATOM 776 O O . GLU A 1 93 ? 6.410 0.374 -2.325 1.00 98.12 93 GLU A O 1
ATOM 781 N N . LEU A 1 94 ? 4.326 0.403 -3.174 1.00 98.50 94 LEU A N 1
ATOM 782 C CA . LEU A 1 94 ? 4.228 -1.054 -3.260 1.00 98.50 94 LEU A CA 1
ATOM 783 C C . LEU A 1 94 ? 5.262 -1.637 -4.237 1.00 98.50 94 LEU A C 1
ATOM 785 O O . LEU A 1 94 ? 5.948 -2.599 -3.889 1.00 98.50 94 LEU A O 1
ATOM 789 N N . TRP A 1 95 ? 5.443 -1.045 -5.426 1.00 98.38 95 TRP A N 1
ATOM 790 C CA . TRP A 1 95 ? 6.479 -1.451 -6.390 1.00 98.38 95 TRP A CA 1
ATOM 791 C C . TRP A 1 95 ? 7.869 -1.431 -5.773 1.00 98.38 95 TRP A C 1
ATOM 793 O O . TRP A 1 95 ? 8.630 -2.377 -5.986 1.00 98.38 95 TRP A O 1
ATOM 803 N N . SER A 1 96 ? 8.189 -0.424 -4.957 1.00 96.56 96 SER A N 1
ATOM 804 C CA . SER A 1 96 ? 9.500 -0.321 -4.312 1.00 96.56 96 SER A CA 1
ATOM 805 C C . SER A 1 96 ? 9.803 -1.484 -3.352 1.00 96.56 96 SER A C 1
ATOM 807 O O . SER A 1 96 ? 10.972 -1.789 -3.118 1.00 96.56 96 SER A O 1
ATOM 809 N N . GLN A 1 97 ? 8.779 -2.209 -2.880 1.00 97.25 97 GLN A N 1
ATOM 810 C CA . GLN A 1 97 ? 8.921 -3.431 -2.073 1.00 97.25 97 GLN A CA 1
ATOM 811 C C . GLN A 1 97 ? 9.060 -4.712 -2.926 1.00 97.25 97 GLN A C 1
ATOM 813 O O . GLN A 1 97 ? 9.242 -5.820 -2.406 1.00 97.25 97 GLN A O 1
ATOM 818 N N . GLY A 1 98 ? 8.980 -4.594 -4.251 1.00 97.19 98 GLY A N 1
ATOM 819 C CA . GLY A 1 98 ? 8.995 -5.690 -5.214 1.00 97.19 98 GLY A CA 1
ATOM 820 C C . GLY A 1 98 ? 10.388 -6.147 -5.643 1.00 97.19 98 GLY A C 1
ATOM 821 O O . GLY A 1 98 ? 11.387 -5.440 -5.512 1.00 97.19 98 GLY A O 1
ATOM 822 N N . ILE A 1 99 ? 10.467 -7.354 -6.214 1.00 97.06 99 ILE A N 1
ATOM 823 C CA . ILE A 1 99 ? 11.732 -7.876 -6.757 1.00 97.06 99 ILE A CA 1
ATOM 824 C C . ILE A 1 99 ? 12.198 -7.082 -7.981 1.00 97.06 99 ILE A C 1
ATOM 826 O O . ILE A 1 99 ? 13.386 -6.808 -8.102 1.00 97.06 99 ILE A O 1
ATOM 830 N N . HIS A 1 100 ? 11.269 -6.650 -8.839 1.00 97.62 100 HIS A N 1
ATOM 831 C CA . HIS A 1 100 ? 11.583 -5.854 -10.024 1.00 97.62 100 HIS A CA 1
ATOM 832 C C . HIS A 1 100 ? 12.274 -4.536 -9.649 1.00 97.62 100 HIS A C 1
ATOM 834 O O . HIS A 1 100 ? 13.342 -4.241 -10.185 1.00 97.62 100 HIS A O 1
ATOM 840 N N . ALA A 1 101 ? 11.746 -3.805 -8.661 1.00 95.62 101 ALA A N 1
ATOM 841 C CA . ALA A 1 101 ? 12.371 -2.581 -8.163 1.00 95.62 101 ALA A CA 1
ATOM 842 C C . ALA A 1 101 ? 13.765 -2.836 -7.573 1.00 95.62 101 ALA A C 1
ATOM 844 O O . ALA A 1 101 ? 14.719 -2.145 -7.932 1.00 95.62 101 ALA A O 1
ATOM 845 N N . ARG A 1 102 ? 13.922 -3.874 -6.735 1.00 93.56 102 ARG A N 1
ATOM 846 C CA . ARG A 1 102 ? 15.234 -4.265 -6.178 1.00 93.56 102 ARG A CA 1
ATOM 847 C C . ARG A 1 102 ? 16.253 -4.634 -7.257 1.00 93.56 102 ARG A C 1
ATOM 849 O O . ARG A 1 102 ? 17.444 -4.372 -7.102 1.00 93.56 102 ARG A O 1
ATOM 856 N N . SER A 1 103 ? 15.789 -5.212 -8.362 1.00 95.38 103 SER A N 1
ATOM 857 C CA . SER A 1 103 ? 16.605 -5.524 -9.538 1.00 95.38 103 SER A CA 1
ATOM 858 C C . SER A 1 103 ? 16.846 -4.322 -10.463 1.00 95.38 103 SER A C 1
ATOM 860 O O . SER A 1 103 ? 17.579 -4.456 -11.438 1.00 95.38 103 SER A O 1
ATOM 862 N N . GLY A 1 104 ? 16.293 -3.144 -10.154 1.00 94.25 104 GLY A N 1
ATOM 863 C CA . GLY A 1 104 ? 16.481 -1.912 -10.923 1.00 94.25 104 GLY A CA 1
ATOM 864 C C . GLY A 1 104 ? 15.583 -1.776 -12.155 1.00 94.25 104 GLY A C 1
ATOM 865 O O . GLY A 1 104 ? 15.880 -0.947 -13.010 1.00 94.25 104 GLY A O 1
ATOM 866 N N . VAL A 1 105 ? 14.514 -2.571 -12.256 1.00 97.62 105 VAL A N 1
ATOM 867 C CA . VAL A 1 105 ? 13.523 -2.489 -13.340 1.00 97.62 105 VAL A CA 1
ATOM 868 C C . VAL A 1 105 ? 12.556 -1.347 -13.042 1.00 97.62 105 VAL A C 1
ATOM 870 O O . VAL A 1 105 ? 11.823 -1.400 -12.054 1.00 97.62 105 VAL A O 1
ATOM 873 N N . ALA A 1 106 ? 12.561 -0.321 -13.887 1.00 97.75 106 ALA A N 1
ATOM 874 C CA . ALA A 1 106 ? 11.754 0.883 -13.744 1.00 97.75 106 ALA A CA 1
ATOM 875 C C . ALA A 1 106 ? 10.311 0.688 -14.235 1.00 97.75 106 ALA A C 1
ATOM 877 O O . ALA A 1 106 ? 10.027 -0.198 -15.041 1.00 97.75 106 ALA A O 1
ATOM 878 N N . CYS A 1 107 ? 9.402 1.583 -13.834 1.00 98.12 107 CYS A N 1
ATOM 879 C CA . CYS A 1 107 ? 8.010 1.593 -14.308 1.00 98.12 107 CYS A CA 1
ATOM 880 C C . CYS A 1 107 ? 7.943 1.591 -15.847 1.00 98.12 107 CYS A C 1
ATOM 882 O O . CYS A 1 107 ? 7.214 0.804 -16.457 1.00 98.12 107 CYS A O 1
ATOM 884 N N . ALA A 1 108 ? 8.770 2.432 -16.478 1.00 98.19 108 ALA A N 1
ATOM 885 C CA . ALA A 1 108 ? 8.842 2.557 -17.928 1.00 98.19 108 ALA A CA 1
ATOM 886 C C . ALA A 1 108 ? 9.374 1.305 -18.649 1.00 98.19 108 ALA A C 1
ATOM 888 O O . ALA A 1 108 ? 9.158 1.185 -19.849 1.00 98.19 108 ALA A O 1
ATOM 889 N N . ASP A 1 109 ? 10.065 0.377 -17.977 1.00 98.12 109 ASP A N 1
ATOM 890 C CA . ASP A 1 109 ? 10.539 -0.851 -18.635 1.00 98.12 109 ASP A CA 1
ATOM 891 C C . ASP A 1 109 ? 9.368 -1.775 -19.006 1.00 98.12 109 ASP A C 1
ATOM 893 O O . ASP A 1 109 ? 9.392 -2.394 -20.068 1.00 98.12 109 ASP A O 1
ATOM 897 N N . CYS A 1 110 ? 8.315 -1.795 -18.181 1.00 98.12 110 CYS A N 1
ATOM 898 C CA . CYS A 1 110 ? 7.116 -2.603 -18.413 1.00 98.12 110 CYS A CA 1
ATOM 899 C C . CYS A 1 110 ? 5.996 -1.816 -19.108 1.00 98.12 11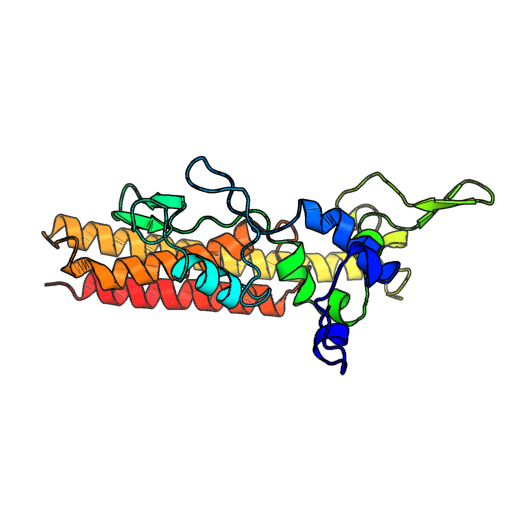0 CYS A C 1
ATOM 901 O O . CYS A 1 110 ? 5.347 -2.328 -20.016 1.00 98.12 110 CYS A O 1
ATOM 903 N N . HIS A 1 111 ? 5.740 -0.580 -18.666 1.00 98.44 111 HIS A N 1
ATOM 904 C CA . HIS A 1 111 ? 4.580 0.206 -19.110 1.00 98.44 111 HIS A CA 1
ATOM 905 C C . HIS A 1 111 ? 4.854 1.115 -20.308 1.00 98.44 111 HIS A C 1
ATOM 907 O O . HIS A 1 111 ? 3.912 1.592 -20.937 1.00 98.44 111 HIS A O 1
ATOM 913 N N . MET A 1 112 ? 6.128 1.361 -20.614 1.00 98.19 112 MET A N 1
ATOM 914 C CA . MET A 1 112 ? 6.565 2.163 -21.757 1.00 98.19 112 MET A CA 1
ATOM 915 C C . MET A 1 112 ? 7.703 1.454 -22.505 1.00 98.19 112 MET A C 1
ATOM 917 O O . MET A 1 112 ? 8.782 2.038 -22.696 1.00 98.19 112 MET A O 1
ATOM 921 N N . PRO A 1 113 ? 7.517 0.172 -22.882 1.00 97.19 113 PRO A N 1
ATOM 922 C CA . PRO A 1 113 ? 8.601 -0.612 -23.437 1.00 97.19 113 PRO A CA 1
ATOM 923 C C . PRO A 1 113 ? 9.092 0.025 -24.736 1.00 97.19 113 PRO A C 1
ATOM 925 O O . PRO A 1 113 ? 8.351 0.672 -25.482 1.00 97.19 113 PRO A O 1
ATOM 928 N N . TYR A 1 114 ? 10.378 -0.145 -25.013 1.00 96.00 114 TYR A N 1
ATOM 929 C CA . TYR A 1 114 ? 10.938 0.366 -26.251 1.00 96.00 114 TYR A CA 1
ATOM 930 C C . TYR A 1 114 ? 10.409 -0.416 -27.453 1.00 96.00 114 TYR A C 1
ATOM 932 O O . TYR A 1 114 ? 10.392 -1.643 -27.442 1.00 96.00 114 TYR A O 1
ATOM 940 N N . GLN A 1 115 ? 10.088 0.302 -28.522 1.00 93.50 115 GLN A N 1
ATOM 941 C CA . GLN A 1 115 ? 9.720 -0.249 -29.820 1.00 93.50 115 GLN A CA 1
ATOM 942 C C . GLN A 1 115 ? 10.606 0.335 -30.927 1.00 93.50 115 GLN A C 1
ATOM 944 O O . GLN A 1 115 ? 11.296 1.345 -30.737 1.00 93.50 115 GLN A O 1
ATOM 949 N N . ARG A 1 116 ? 10.620 -0.329 -32.086 1.00 91.88 116 ARG A N 1
ATOM 950 C CA . ARG A 1 116 ? 11.318 0.156 -33.281 1.00 91.88 116 ARG A CA 1
ATOM 951 C C . ARG A 1 116 ? 10.336 0.828 -34.225 1.00 91.88 116 ARG A C 1
ATOM 953 O O . ARG A 1 116 ? 9.341 0.221 -34.600 1.00 91.88 116 ARG A O 1
ATOM 960 N N . ASP A 1 117 ? 10.691 2.030 -34.654 1.00 90.25 117 ASP A N 1
ATOM 961 C CA . ASP A 1 117 ? 10.058 2.719 -35.774 1.00 90.25 117 ASP A CA 1
ATOM 962 C C . ASP A 1 117 ? 11.131 2.981 -36.837 1.00 90.25 117 ASP A C 1
ATOM 964 O O . ASP A 1 117 ? 12.015 3.832 -36.683 1.00 90.25 117 ASP A O 1
ATOM 968 N N . GLY A 1 118 ? 11.156 2.123 -37.860 1.00 92.88 118 GLY A N 1
ATOM 969 C CA . GLY A 1 118 ? 12.266 2.036 -38.806 1.00 92.88 118 GLY A CA 1
ATOM 970 C C . GLY A 1 118 ? 13.608 1.775 -38.106 1.00 92.88 118 GLY A C 1
ATOM 971 O O . GLY A 1 118 ? 13.807 0.746 -37.455 1.00 92.88 118 GLY A O 1
ATOM 972 N N . ALA A 1 119 ? 14.550 2.711 -38.256 1.00 93.75 119 ALA A N 1
ATOM 973 C CA . ALA A 1 119 ? 15.875 2.640 -37.634 1.00 93.75 119 ALA A CA 1
ATOM 974 C C . ALA A 1 119 ? 15.904 3.172 -36.187 1.00 93.75 119 ALA A C 1
ATOM 976 O O . ALA A 1 119 ? 16.866 2.917 -35.458 1.00 93.75 119 ALA A O 1
ATOM 977 N N . SER A 1 120 ? 14.865 3.894 -35.765 1.00 94.94 120 SER A N 1
ATOM 978 C CA . SER A 1 120 ? 14.813 4.577 -34.475 1.00 94.94 120 SER A CA 1
ATOM 979 C C . SER A 1 120 ? 14.284 3.664 -33.372 1.00 94.94 120 SER A C 1
ATOM 981 O O . SER A 1 120 ? 13.396 2.839 -33.588 1.00 94.94 120 SER A O 1
ATOM 983 N N . LYS A 1 121 ? 14.822 3.840 -32.162 1.00 93.94 121 LYS A N 1
ATOM 984 C CA . LYS A 1 121 ? 14.299 3.244 -30.929 1.00 93.94 121 LYS A CA 1
ATOM 985 C C . LYS A 1 121 ? 13.501 4.313 -30.191 1.00 93.94 121 LYS A C 1
ATOM 987 O O . LYS A 1 121 ? 14.068 5.339 -29.824 1.00 93.94 121 LYS A O 1
ATOM 992 N N . ILE A 1 122 ? 12.215 4.068 -29.975 1.00 95.56 122 ILE A N 1
ATOM 993 C CA . ILE A 1 122 ? 11.299 5.000 -29.305 1.00 95.56 122 ILE A CA 1
ATOM 994 C C . ILE A 1 122 ? 10.632 4.305 -28.118 1.00 95.56 122 ILE A C 1
ATOM 996 O O . ILE A 1 122 ? 10.467 3.087 -28.135 1.00 95.56 122 ILE A O 1
ATOM 1000 N N . SER A 1 123 ? 10.265 5.050 -27.077 1.00 96.81 123 SER A N 1
ATOM 1001 C CA . SER A 1 123 ? 9.442 4.510 -25.986 1.00 96.81 123 SER A CA 1
ATOM 1002 C C . SER A 1 123 ? 7.981 4.475 -26.422 1.00 96.81 123 SER A C 1
ATOM 1004 O O . SER A 1 123 ? 7.479 5.469 -26.956 1.00 96.81 123 SER A O 1
ATOM 1006 N N . ASP A 1 124 ? 7.287 3.364 -26.190 1.00 96.56 124 ASP A N 1
ATOM 1007 C CA . ASP A 1 124 ? 5.831 3.339 -26.303 1.00 96.56 124 ASP A CA 1
ATOM 1008 C C . ASP A 1 124 ? 5.219 4.246 -25.223 1.00 96.56 124 ASP A C 1
ATOM 1010 O O . ASP A 1 124 ? 5.522 4.107 -24.042 1.00 96.56 124 ASP A O 1
ATOM 1014 N N . HIS A 1 125 ? 4.405 5.219 -25.634 1.00 96.88 125 HIS A N 1
ATOM 1015 C CA . HIS A 1 125 ? 3.718 6.143 -24.725 1.00 96.88 125 HIS A CA 1
ATOM 1016 C C . HIS A 1 125 ? 2.246 5.770 -24.526 1.00 96.88 125 HIS A C 1
ATOM 1018 O O . HIS A 1 125 ? 1.518 6.482 -23.833 1.00 96.88 125 HIS A O 1
ATOM 1024 N N . TRP A 1 126 ? 1.790 4.651 -25.096 1.00 95.94 126 TRP A N 1
ATOM 1025 C CA . TRP A 1 126 ? 0.475 4.110 -24.794 1.00 95.94 126 TRP A CA 1
ATOM 1026 C C . TRP A 1 126 ? 0.507 3.321 -23.479 1.00 95.94 126 TRP A C 1
ATOM 1028 O O . TRP A 1 126 ? 0.438 2.093 -23.459 1.00 95.94 126 TRP A O 1
ATOM 1038 N N . VAL A 1 127 ? 0.616 4.057 -22.369 1.00 96.69 127 VAL A N 1
ATOM 1039 C CA . VAL A 1 127 ? 0.680 3.508 -21.008 1.00 96.69 127 VAL A CA 1
ATOM 1040 C C . VAL A 1 127 ? -0.605 2.741 -20.693 1.00 96.69 127 VAL A C 1
ATOM 1042 O O . VAL A 1 127 ? -1.694 3.311 -20.637 1.00 96.69 127 VAL A O 1
ATOM 1045 N N . ARG A 1 128 ? -0.478 1.425 -20.511 1.00 94.31 128 ARG A N 1
ATOM 1046 C CA . ARG A 1 128 ? -1.577 0.491 -20.214 1.00 94.31 128 ARG A CA 1
ATOM 1047 C C . ARG A 1 128 ? -1.030 -0.777 -19.567 1.00 94.31 128 ARG A C 1
ATOM 1049 O O . ARG A 1 128 ? 0.151 -0.840 -19.225 1.00 94.31 128 ARG A O 1
ATOM 1056 N N . SER A 1 129 ? -1.883 -1.790 -19.408 1.00 96.50 129 SER A N 1
ATOM 1057 C CA . SER A 1 129 ? -1.453 -3.102 -18.921 1.00 96.50 129 SER A CA 1
ATOM 1058 C C . SER A 1 129 ? -0.313 -3.667 -19.788 1.00 96.50 129 SER A C 1
ATOM 1060 O O . SER A 1 129 ? -0.516 -3.848 -20.995 1.00 96.50 129 SER A O 1
ATOM 1062 N N . PRO A 1 130 ? 0.853 -3.999 -19.197 1.00 97.50 130 PRO A N 1
ATOM 1063 C CA . PRO A 1 130 ? 1.967 -4.635 -19.903 1.00 97.50 130 PRO A CA 1
ATOM 1064 C C . PRO A 1 130 ? 1.598 -5.999 -20.501 1.00 97.50 130 PRO A C 1
ATOM 1066 O O . PRO A 1 130 ? 2.199 -6.431 -21.481 1.00 97.50 130 PRO A O 1
ATOM 1069 N N . LEU A 1 131 ? 0.555 -6.650 -19.970 1.00 97.12 131 LEU A N 1
ATOM 1070 C CA . LEU A 1 131 ? 0.034 -7.921 -20.483 1.00 97.12 131 LEU A CA 1
ATOM 1071 C C . LEU A 1 131 ? -0.576 -7.807 -21.887 1.00 97.12 131 LEU A C 1
ATOM 1073 O O . LEU A 1 131 ? -0.775 -8.815 -22.554 1.00 97.12 131 LEU A O 1
ATOM 1077 N N . LEU A 1 132 ? -0.850 -6.589 -22.365 1.00 96.38 132 LEU A N 1
ATOM 1078 C CA . LEU A 1 132 ? -1.277 -6.345 -23.746 1.00 96.38 132 LEU A CA 1
ATOM 1079 C C . LEU A 1 132 ? -0.094 -6.288 -24.732 1.00 96.38 132 LEU A C 1
ATOM 1081 O O . LEU A 1 132 ? -0.312 -6.136 -25.933 1.00 96.38 132 LEU A O 1
ATOM 1085 N N . ASN A 1 133 ? 1.146 -6.364 -24.235 1.00 95.75 133 ASN A N 1
ATOM 1086 C CA . ASN A 1 133 ? 2.381 -6.314 -25.018 1.00 95.75 133 ASN A CA 1
ATOM 1087 C C . ASN A 1 133 ? 3.508 -7.118 -24.331 1.00 95.75 133 ASN A C 1
ATOM 1089 O O . ASN A 1 133 ? 4.604 -6.603 -24.092 1.00 95.75 133 ASN A O 1
ATOM 1093 N N . ILE A 1 134 ? 3.230 -8.385 -23.991 1.00 97.44 134 ILE A N 1
ATOM 1094 C CA . ILE A 1 134 ? 4.135 -9.252 -23.211 1.00 97.44 134 ILE A CA 1
ATOM 1095 C C . ILE A 1 134 ? 5.511 -9.381 -23.876 1.00 97.44 134 ILE A C 1
ATOM 1097 O O . ILE A 1 134 ? 6.532 -9.349 -23.182 1.00 97.44 134 ILE A O 1
ATOM 1101 N N . ASN A 1 135 ? 5.554 -9.469 -25.208 1.00 96.00 135 ASN A N 1
ATOM 1102 C CA . ASN A 1 135 ? 6.804 -9.568 -25.954 1.00 96.00 135 ASN A CA 1
ATOM 1103 C C . ASN A 1 135 ? 7.795 -8.445 -25.607 1.00 96.00 135 ASN A C 1
ATOM 1105 O O . ASN A 1 135 ? 8.944 -8.710 -25.259 1.00 96.00 135 ASN A O 1
ATOM 1109 N N . ASN A 1 136 ? 7.342 -7.190 -25.651 1.00 96.06 136 ASN A N 1
ATOM 1110 C CA . ASN A 1 136 ? 8.222 -6.046 -25.422 1.00 96.06 136 ASN A CA 1
ATOM 1111 C C . ASN A 1 136 ? 8.374 -5.701 -23.935 1.00 96.06 136 ASN A C 1
ATOM 1113 O O . ASN A 1 136 ? 9.424 -5.198 -23.538 1.00 96.06 136 ASN A O 1
ATOM 1117 N N . ALA A 1 137 ? 7.352 -5.966 -23.116 1.00 97.38 137 ALA A N 1
ATOM 1118 C CA . ALA A 1 137 ? 7.360 -5.617 -21.697 1.00 97.38 137 ALA A CA 1
ATOM 1119 C C . ALA A 1 137 ? 8.058 -6.655 -20.803 1.00 97.38 137 ALA A C 1
ATOM 1121 O O . ALA A 1 137 ? 8.641 -6.290 -19.786 1.00 97.38 137 ALA A O 1
ATOM 1122 N N . CYS A 1 138 ? 7.997 -7.946 -21.151 1.00 98.00 138 CYS A N 1
ATOM 1123 C CA . CYS A 1 138 ? 8.456 -9.031 -20.276 1.00 98.00 138 CYS A CA 1
ATOM 1124 C C . CYS A 1 138 ? 9.558 -9.883 -20.916 1.00 98.00 138 CYS A C 1
ATOM 1126 O O . CYS A 1 138 ? 10.546 -10.217 -20.259 1.00 98.00 138 CYS A O 1
ATOM 1128 N N . GLN A 1 139 ? 9.418 -10.246 -22.196 1.00 97.44 139 GLN A N 1
ATOM 1129 C CA . GLN A 1 139 ? 10.322 -11.212 -22.841 1.00 97.44 139 GLN A CA 1
ATOM 1130 C C . GLN A 1 139 ? 11.702 -10.648 -23.205 1.00 97.44 139 GLN A C 1
ATOM 1132 O O . GLN A 1 139 ? 12.587 -11.396 -23.612 1.00 97.44 139 GLN A O 1
ATOM 1137 N N . THR A 1 140 ? 11.929 -9.352 -22.986 1.00 96.06 140 THR A N 1
ATOM 1138 C CA . THR A 1 140 ? 13.270 -8.750 -23.009 1.00 96.06 140 THR A CA 1
ATOM 1139 C C . THR A 1 140 ? 14.164 -9.278 -21.880 1.00 96.06 140 THR A C 1
ATOM 1141 O O . THR A 1 140 ? 15.385 -9.291 -22.029 1.00 96.06 140 THR A O 1
ATOM 1144 N N . CYS A 1 141 ? 13.561 -9.753 -20.782 1.00 97.94 141 CYS A N 1
ATOM 1145 C CA . CYS A 1 141 ? 14.247 -10.331 -19.622 1.00 97.94 141 CYS A CA 1
ATOM 1146 C C . CYS A 1 141 ? 13.853 -11.798 -19.367 1.00 97.94 141 CYS A C 1
ATOM 1148 O O . CYS A 1 141 ? 14.674 -12.595 -18.907 1.00 97.94 141 CYS A O 1
ATOM 1150 N N . HIS A 1 142 ? 12.603 -12.170 -19.653 1.00 97.75 142 HIS A N 1
ATOM 1151 C CA . HIS A 1 142 ? 12.045 -13.491 -19.363 1.00 97.75 142 HIS A CA 1
ATOM 1152 C C . HIS A 1 142 ? 12.000 -14.380 -20.610 1.00 97.75 142 HIS A C 1
ATOM 1154 O O . HIS A 1 142 ? 11.097 -14.278 -21.436 1.00 97.75 142 HIS A O 1
ATOM 1160 N N . HIS A 1 143 ? 12.942 -15.319 -20.709 1.00 97.06 143 HIS A N 1
ATOM 1161 C CA . HIS A 1 143 ? 13.053 -16.273 -21.822 1.00 97.06 143 HIS A CA 1
ATOM 1162 C C . HIS A 1 143 ? 12.092 -17.469 -21.683 1.00 97.06 143 HIS A C 1
ATOM 1164 O O . HIS A 1 143 ? 12.503 -18.628 -21.730 1.00 97.06 143 HIS A O 1
ATOM 1170 N N . ILE A 1 144 ? 10.809 -17.182 -21.474 1.00 96.94 144 ILE A N 1
ATOM 1171 C CA . ILE A 1 144 ? 9.712 -18.157 -21.404 1.00 96.94 144 ILE A CA 1
ATOM 1172 C C . ILE A 1 144 ? 8.571 -17.712 -22.323 1.00 96.94 144 ILE A C 1
ATOM 1174 O O . ILE A 1 144 ? 8.542 -16.569 -22.784 1.00 96.94 144 ILE A O 1
ATOM 1178 N N . ASN A 1 145 ? 7.650 -18.623 -22.641 1.00 97.38 145 ASN A N 1
ATOM 1179 C CA . ASN A 1 145 ? 6.553 -18.313 -23.556 1.00 97.38 145 ASN A CA 1
ATOM 1180 C C . ASN A 1 145 ? 5.566 -17.294 -22.937 1.00 97.38 145 ASN A C 1
ATOM 1182 O O . ASN A 1 145 ? 5.445 -17.185 -21.715 1.00 97.38 145 ASN A O 1
ATOM 1186 N N . GLU A 1 146 ? 4.871 -16.526 -23.784 1.00 97.62 146 GLU A N 1
ATOM 1187 C CA . GLU A 1 146 ? 3.947 -15.481 -23.312 1.00 97.62 146 GLU A CA 1
ATOM 1188 C C . GLU A 1 146 ? 2.785 -16.055 -22.496 1.00 97.62 146 GLU A C 1
ATOM 1190 O O . GLU A 1 146 ? 2.384 -15.462 -21.501 1.00 97.62 146 GLU A O 1
ATOM 1195 N N . GLU A 1 147 ? 2.284 -17.233 -22.877 1.00 97.88 147 GLU A N 1
ATOM 1196 C CA . GLU A 1 147 ? 1.190 -17.914 -22.177 1.00 97.88 147 GLU A CA 1
ATOM 1197 C C . GLU A 1 147 ? 1.567 -18.274 -20.731 1.00 97.88 147 GLU A C 1
ATOM 1199 O O . GLU A 1 147 ? 0.759 -18.123 -19.817 1.00 97.88 147 GLU A O 1
ATOM 1204 N N . GLN A 1 148 ? 2.808 -18.704 -20.494 1.00 98.00 148 GLN A N 1
ATOM 1205 C CA . GLN A 1 148 ? 3.322 -18.984 -19.159 1.00 98.00 148 GLN A CA 1
ATOM 1206 C C . GLN A 1 148 ? 3.485 -17.693 -18.365 1.00 98.00 148 GLN A C 1
ATOM 1208 O O . GLN A 1 148 ? 3.099 -17.677 -17.203 1.00 98.00 148 GLN A O 1
ATOM 1213 N N . ILE A 1 149 ? 3.995 -16.610 -18.967 1.00 98.31 149 ILE A N 1
ATOM 1214 C CA . ILE A 1 149 ? 4.067 -15.304 -18.289 1.00 98.31 149 ILE A CA 1
ATOM 1215 C C . ILE A 1 149 ? 2.668 -14.862 -17.862 1.00 98.31 149 ILE A C 1
ATOM 1217 O O . ILE A 1 149 ? 2.464 -14.550 -16.691 1.00 98.31 149 ILE A O 1
ATOM 1221 N N . LEU A 1 150 ? 1.702 -14.892 -18.783 1.00 98.19 150 LEU A N 1
ATOM 1222 C CA . LEU A 1 150 ? 0.317 -14.526 -18.502 1.00 98.19 150 LEU A CA 1
ATOM 1223 C C . LEU A 1 150 ? -0.255 -15.368 -17.357 1.00 98.19 150 LEU A C 1
ATOM 1225 O O . LEU A 1 150 ? -0.783 -14.819 -16.397 1.00 98.19 150 LEU A O 1
ATOM 1229 N N . LYS A 1 151 ? -0.059 -16.690 -17.403 1.00 98.44 151 LYS A N 1
ATOM 1230 C CA . LYS A 1 151 ? -0.518 -17.607 -16.356 1.00 98.44 151 LYS A CA 1
ATOM 1231 C C . LYS A 1 151 ? 0.101 -17.310 -14.988 1.00 98.44 151 LYS A C 1
ATOM 1233 O O . LYS A 1 151 ? -0.598 -17.395 -13.982 1.00 98.44 151 LYS A O 1
ATOM 1238 N N . GLU A 1 152 ? 1.392 -16.993 -14.921 1.00 98.12 152 GLU A N 1
ATOM 1239 C CA . GLU A 1 152 ? 2.044 -16.636 -13.654 1.00 98.12 152 GLU A CA 1
ATOM 1240 C C . GLU A 1 152 ? 1.490 -15.320 -13.089 1.00 98.12 152 GLU A C 1
ATOM 1242 O O . GLU A 1 152 ? 1.226 -15.228 -11.887 1.00 98.12 152 GLU A O 1
ATOM 1247 N N . VAL A 1 153 ? 1.245 -14.322 -13.946 1.00 98.44 153 VAL A N 1
ATOM 1248 C CA . VAL A 1 153 ? 0.620 -13.059 -13.525 1.00 98.44 153 VAL A CA 1
ATOM 1249 C C . VAL A 1 153 ? -0.815 -13.287 -13.053 1.00 98.44 153 VAL A C 1
ATOM 1251 O O . VAL A 1 153 ? -1.166 -12.827 -11.966 1.00 98.44 153 VAL A O 1
ATOM 1254 N N . ASP A 1 154 ? -1.606 -14.078 -13.778 1.00 98.38 154 ASP A N 1
ATOM 1255 C CA . ASP A 1 154 ? -2.970 -14.443 -13.384 1.00 98.38 154 ASP A CA 1
ATOM 1256 C C . ASP A 1 154 ? -2.999 -15.150 -12.023 1.00 98.38 154 ASP A C 1
ATOM 1258 O O . ASP A 1 154 ? -3.840 -14.846 -11.179 1.00 98.38 154 ASP A O 1
ATOM 1262 N N . ILE A 1 155 ? -2.058 -16.066 -11.759 1.00 98.69 155 ILE A N 1
ATOM 1263 C CA . ILE A 1 155 ? -1.948 -16.752 -10.461 1.00 98.69 155 ILE A CA 1
ATOM 1264 C C . ILE A 1 155 ? -1.677 -15.752 -9.332 1.00 98.69 155 ILE A C 1
ATOM 1266 O O . ILE A 1 155 ? -2.245 -15.885 -8.244 1.00 98.69 155 ILE A O 1
ATOM 1270 N N . ILE A 1 156 ? -0.800 -14.774 -9.560 1.00 98.69 156 ILE A N 1
ATOM 1271 C CA . ILE A 1 156 ? -0.494 -13.732 -8.577 1.00 98.69 156 ILE A CA 1
ATOM 1272 C C . ILE A 1 156 ? -1.739 -12.887 -8.299 1.00 98.69 156 ILE A C 1
ATOM 1274 O O . ILE A 1 156 ? -2.136 -12.750 -7.138 1.00 98.69 156 ILE A O 1
ATOM 1278 N N . GLN A 1 157 ? -2.378 -12.378 -9.353 1.00 98.62 157 GLN A N 1
ATOM 1279 C CA . GLN A 1 157 ? -3.533 -11.493 -9.237 1.00 98.62 157 GLN A CA 1
ATOM 1280 C C . GLN A 1 157 ? -4.744 -12.206 -8.624 1.00 98.62 157 GLN A C 1
ATOM 1282 O O . GLN A 1 157 ? -5.401 -11.651 -7.744 1.00 98.62 157 GLN A O 1
ATOM 1287 N N . ASP A 1 158 ? -5.003 -13.464 -8.993 1.00 98.75 158 ASP A N 1
ATOM 1288 C CA . ASP A 1 158 ? -6.072 -14.282 -8.409 1.00 98.75 158 ASP A CA 1
ATOM 1289 C C . ASP A 1 158 ? -5.842 -14.547 -6.912 1.00 98.75 158 ASP A C 1
ATOM 1291 O O . ASP A 1 158 ? -6.766 -14.421 -6.102 1.00 98.75 158 ASP A O 1
ATOM 1295 N N . ARG A 1 159 ? -4.604 -14.865 -6.506 1.00 98.75 159 ARG A N 1
ATOM 1296 C CA . ARG A 1 159 ? -4.262 -15.048 -5.085 1.00 98.75 159 ARG A CA 1
ATOM 1297 C C . ARG A 1 159 ? -4.440 -13.756 -4.295 1.00 98.75 159 ARG A C 1
ATOM 1299 O O . ARG A 1 159 ? -5.049 -13.797 -3.224 1.00 98.75 159 ARG A O 1
ATOM 1306 N N . ASN A 1 160 ? -3.959 -12.633 -4.827 1.00 98.81 160 ASN A N 1
ATOM 1307 C CA . ASN A 1 160 ? -4.130 -11.323 -4.206 1.00 98.81 160 ASN A CA 1
ATOM 1308 C C . ASN A 1 160 ? -5.615 -10.978 -4.057 1.00 98.81 160 ASN A C 1
ATOM 1310 O O . ASN A 1 160 ? -6.073 -10.677 -2.961 1.00 98.81 160 ASN A O 1
ATOM 1314 N N . TYR A 1 161 ? -6.397 -11.129 -5.126 1.00 98.75 161 TYR A N 1
ATOM 1315 C CA . TYR A 1 161 ? -7.833 -10.864 -5.123 1.00 98.75 161 TYR A CA 1
ATOM 1316 C C . TYR A 1 161 ? -8.597 -11.735 -4.111 1.00 98.75 161 TYR A C 1
ATOM 1318 O O . TYR A 1 161 ? -9.480 -11.251 -3.398 1.00 98.75 161 TYR A O 1
ATOM 1326 N N . LYS A 1 162 ? -8.248 -13.022 -3.990 1.00 98.81 162 LYS A N 1
ATOM 1327 C CA . LYS A 1 162 ? -8.839 -13.922 -2.984 1.00 98.81 162 LYS A CA 1
ATOM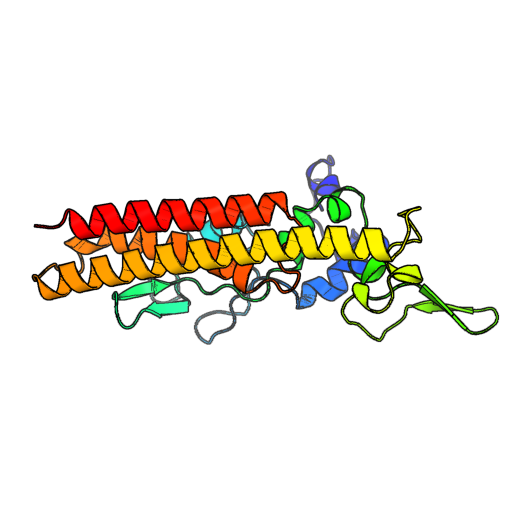 1328 C C . LYS A 1 162 ? -8.502 -13.500 -1.555 1.00 98.81 162 LYS A C 1
ATOM 1330 O O . LYS A 1 162 ? -9.381 -13.570 -0.695 1.00 98.81 162 LYS A O 1
ATOM 1335 N N . LEU A 1 163 ? -7.266 -13.073 -1.290 1.00 98.75 163 LEU A N 1
ATOM 1336 C CA . LEU A 1 163 ? -6.876 -12.544 0.019 1.00 98.75 163 LEU A CA 1
ATOM 1337 C C . LEU A 1 163 ? -7.563 -11.208 0.311 1.00 98.75 163 LEU A C 1
ATOM 1339 O O . LEU A 1 163 ? -8.085 -11.033 1.409 1.00 98.75 163 LEU A O 1
ATOM 1343 N N . LEU A 1 164 ? -7.654 -10.320 -0.680 1.00 98.75 164 LEU A N 1
ATOM 1344 C CA . LEU A 1 164 ? -8.319 -9.026 -0.562 1.00 98.75 164 LEU A CA 1
ATOM 1345 C C . LEU A 1 164 ? -9.789 -9.199 -0.170 1.00 98.75 164 LEU A C 1
ATOM 1347 O O . LEU A 1 164 ? -10.257 -8.565 0.773 1.00 98.75 164 LEU A O 1
ATOM 1351 N N . LYS A 1 165 ? -10.501 -10.132 -0.815 1.00 98.81 165 LYS A N 1
ATOM 1352 C CA . LYS A 1 165 ? -11.886 -10.461 -0.444 1.00 98.81 165 LYS A CA 1
ATOM 1353 C C . LYS A 1 165 ? -12.012 -10.982 0.987 1.00 98.81 165 LYS A C 1
ATOM 1355 O O . LYS A 1 165 ? -12.883 -10.517 1.713 1.00 98.81 165 LYS A O 1
ATOM 1360 N N . ARG A 1 166 ? -11.119 -11.875 1.425 1.00 98.88 166 ARG A N 1
ATOM 1361 C CA . ARG A 1 166 ? -11.097 -12.371 2.818 1.00 98.88 166 ARG A CA 1
ATOM 1362 C C . ARG A 1 166 ? -10.797 -11.263 3.834 1.00 98.88 166 ARG A C 1
ATOM 1364 O O . ARG A 1 166 ? -11.337 -11.279 4.942 1.00 98.88 166 ARG A O 1
ATOM 1371 N N . GLY A 1 167 ? -9.948 -10.307 3.459 1.00 98.81 167 GLY A N 1
ATOM 1372 C CA . GLY A 1 167 ? -9.697 -9.085 4.219 1.00 98.81 167 GLY A CA 1
ATOM 1373 C C . GLY A 1 167 ? -10.958 -8.241 4.362 1.00 98.81 167 GLY A C 1
ATOM 1374 O O . GLY A 1 167 ? -11.341 -7.912 5.482 1.00 98.81 167 GLY A O 1
ATOM 1375 N N . GLY A 1 168 ? -11.658 -7.992 3.253 1.00 98.75 168 GLY A N 1
ATOM 1376 C CA . GLY A 1 168 ? -12.940 -7.285 3.243 1.00 98.75 168 GLY A CA 1
ATOM 1377 C C . GLY A 1 168 ? -14.005 -7.968 4.103 1.00 98.75 168 GLY A C 1
ATOM 1378 O O . GLY A 1 168 ? -14.618 -7.320 4.943 1.00 98.75 168 GLY A O 1
ATOM 1379 N N . GLU A 1 169 ? -14.172 -9.286 3.978 1.00 98.88 169 GLU A N 1
ATOM 1380 C CA . GLU A 1 169 ? -15.083 -10.074 4.825 1.00 98.88 169 GLU A CA 1
ATOM 1381 C C . GLU A 1 169 ? -14.748 -9.943 6.320 1.00 98.88 169 GLU A C 1
ATOM 1383 O O . GLU A 1 169 ? -15.642 -9.847 7.160 1.00 98.88 169 GLU A O 1
ATOM 1388 N N . SER A 1 170 ? -13.459 -9.924 6.671 1.00 98.88 170 SER A N 1
ATOM 1389 C CA . SER A 1 170 ? -13.025 -9.768 8.063 1.00 98.88 170 SER A CA 1
ATOM 1390 C C . SER A 1 170 ? -13.274 -8.352 8.586 1.00 98.88 170 SER A C 1
ATOM 1392 O O . SER A 1 170 ? -13.728 -8.207 9.719 1.00 98.88 170 SER A O 1
ATOM 1394 N N . LEU A 1 171 ? -13.039 -7.323 7.764 1.00 98.81 171 LEU A N 1
ATOM 1395 C CA . LEU A 1 171 ? -13.348 -5.934 8.107 1.00 98.81 171 LEU A CA 1
ATOM 1396 C C . LEU A 1 171 ? -14.856 -5.726 8.299 1.00 98.81 171 LEU A C 1
ATOM 1398 O O . LEU A 1 171 ? -15.257 -5.103 9.277 1.00 98.81 171 LEU A O 1
ATOM 1402 N N . MET A 1 172 ? -15.694 -6.302 7.434 1.00 98.69 172 MET A N 1
ATOM 1403 C CA . MET A 1 172 ? -17.151 -6.245 7.603 1.00 98.69 172 MET A CA 1
ATOM 1404 C C . MET A 1 172 ? -17.597 -6.918 8.905 1.00 98.69 172 MET A C 1
ATOM 1406 O O . MET A 1 172 ? -18.370 -6.332 9.654 1.00 98.69 172 MET A O 1
ATOM 1410 N N . ALA A 1 173 ? -17.038 -8.083 9.247 1.00 98.81 173 ALA A N 1
ATOM 1411 C CA . ALA A 1 173 ? -17.351 -8.752 10.512 1.00 98.81 173 ALA A CA 1
ATOM 1412 C C . ALA A 1 173 ? -16.953 -7.925 11.754 1.00 98.81 173 ALA A C 1
ATOM 1414 O O . ALA A 1 173 ? -17.611 -8.011 12.792 1.00 98.81 173 ALA A O 1
ATOM 1415 N N . LEU A 1 174 ? -15.886 -7.122 11.663 1.00 98.81 174 LEU A N 1
ATOM 1416 C CA . LEU A 1 174 ? -15.538 -6.129 12.682 1.00 98.81 174 LEU A CA 1
ATOM 1417 C C . LEU A 1 174 ? -16.594 -5.017 12.763 1.00 98.81 174 LEU A C 1
ATOM 1419 O O . LEU A 1 174 ? -17.057 -4.704 13.859 1.00 98.81 174 LEU A O 1
ATOM 1423 N N . LEU A 1 175 ? -16.991 -4.436 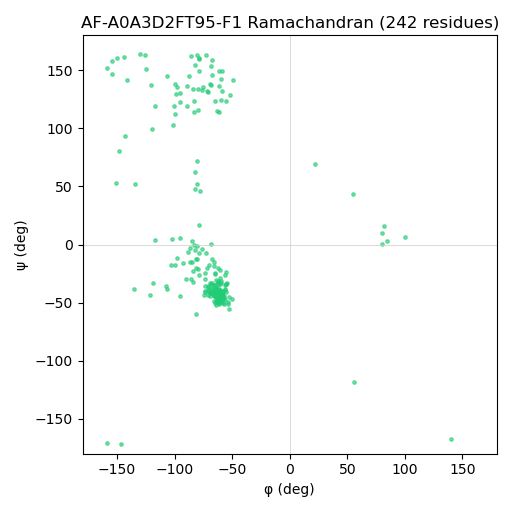11.628 1.00 98.62 175 LEU A N 1
ATOM 1424 C CA . LEU A 1 175 ? -18.014 -3.384 11.590 1.00 98.62 175 LEU A CA 1
ATOM 1425 C C . LEU A 1 175 ? -19.345 -3.861 12.183 1.00 98.62 175 LEU A C 1
ATOM 1427 O O . LEU A 1 175 ? -19.914 -3.164 13.022 1.00 98.62 175 LEU A O 1
ATOM 1431 N N . ASP A 1 176 ? -19.777 -5.074 11.835 1.00 98.62 176 ASP A N 1
ATOM 1432 C CA . ASP A 1 176 ? -20.981 -5.698 12.388 1.00 98.62 176 ASP A CA 1
ATOM 1433 C C . ASP A 1 176 ? -20.875 -5.860 13.912 1.00 98.62 176 ASP A C 1
ATOM 1435 O O . ASP A 1 176 ? -21.800 -5.516 14.647 1.00 98.62 176 ASP A O 1
ATOM 1439 N N . ALA A 1 177 ? -19.728 -6.329 14.420 1.00 98.56 177 ALA A N 1
ATOM 1440 C CA . ALA A 1 177 ? -19.504 -6.473 15.858 1.00 98.56 177 ALA A CA 1
ATOM 1441 C C . ALA A 1 177 ? -19.515 -5.123 16.596 1.00 98.56 177 ALA A C 1
ATOM 1443 O O . ALA A 1 177 ? -20.072 -5.028 17.691 1.00 98.56 177 ALA A O 1
ATOM 1444 N N . ILE A 1 178 ? -18.939 -4.073 16.000 1.00 98.56 178 ILE A N 1
ATOM 1445 C CA . ILE A 1 178 ? -19.015 -2.707 16.536 1.00 98.56 178 ILE A CA 1
ATOM 1446 C C . ILE A 1 178 ? -20.471 -2.240 16.579 1.00 98.56 178 ILE A C 1
ATOM 1448 O O . ILE A 1 178 ? -20.899 -1.689 17.592 1.00 98.56 178 ILE A O 1
ATOM 1452 N N . GLN A 1 179 ? -21.240 -2.465 15.513 1.00 98.00 179 GLN A N 1
ATOM 1453 C CA . GLN A 1 179 ? -22.638 -2.051 15.458 1.00 98.00 179 GLN A CA 1
ATOM 1454 C C . GLN A 1 179 ? -23.484 -2.776 16.515 1.00 98.00 179 GLN A C 1
ATOM 1456 O O . GLN A 1 179 ? -24.215 -2.119 17.251 1.00 98.00 179 GLN A O 1
ATOM 1461 N N . ILE A 1 180 ? -23.307 -4.090 16.684 1.00 98.06 180 ILE A N 1
ATOM 1462 C CA . ILE A 1 180 ? -23.987 -4.876 17.729 1.00 98.06 180 ILE A CA 1
ATOM 1463 C C . ILE A 1 180 ? -23.669 -4.339 19.132 1.00 98.06 180 ILE A C 1
ATOM 1465 O O . ILE A 1 180 ? -24.567 -4.206 19.968 1.00 98.06 180 ILE A O 1
ATOM 1469 N N . ALA A 1 181 ? -22.403 -4.007 19.402 1.00 97.88 181 ALA A N 1
ATOM 1470 C CA . ALA A 1 181 ? -22.005 -3.431 20.683 1.00 97.88 181 ALA A CA 1
ATOM 1471 C C . ALA A 1 181 ? -22.670 -2.062 20.915 1.00 97.88 181 ALA A C 1
ATOM 14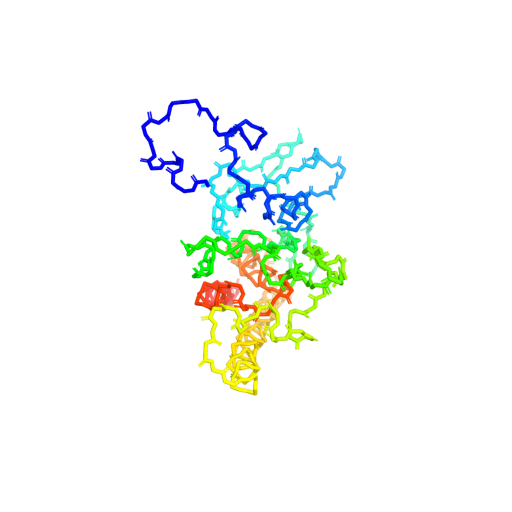73 O O . ALA A 1 181 ? -23.195 -1.808 22.000 1.00 97.88 181 ALA A O 1
ATOM 1474 N N . LYS A 1 182 ? -22.725 -1.200 19.889 1.00 96.94 182 LYS A N 1
ATOM 1475 C CA . LYS A 1 182 ? -23.425 0.096 19.958 1.00 96.94 182 LYS A CA 1
ATOM 1476 C C . LYS A 1 182 ? -24.917 -0.067 20.230 1.00 96.94 182 LYS A C 1
ATOM 1478 O O . LYS A 1 182 ? -25.451 0.633 21.087 1.00 96.94 182 LYS A O 1
ATOM 1483 N N . ASP A 1 183 ? -25.573 -1.000 19.546 1.00 96.50 183 ASP A N 1
ATOM 1484 C CA . ASP A 1 183 ? -27.000 -1.289 19.734 1.00 96.50 183 ASP A CA 1
ATOM 1485 C C . ASP A 1 183 ? -27.290 -1.837 21.142 1.00 96.50 183 ASP A C 1
ATOM 1487 O O . ASP A 1 183 ? -28.379 -1.641 21.679 1.00 96.50 183 ASP A O 1
ATOM 1491 N N . SER A 1 184 ? -26.287 -2.458 21.771 1.00 96.56 184 SER A N 1
ATOM 1492 C CA . SER A 1 184 ? -26.326 -2.926 23.162 1.00 96.56 184 SER A CA 1
ATOM 1493 C C . SER A 1 184 ? -25.995 -1.832 24.191 1.00 96.56 184 SER A C 1
ATOM 1495 O O . SER A 1 184 ? -26.027 -2.092 25.390 1.00 96.56 184 SER A O 1
ATOM 1497 N N . GLY A 1 185 ? -25.712 -0.602 23.746 1.00 96.50 185 GLY A N 1
ATOM 1498 C CA . GLY A 1 185 ? -25.464 0.556 24.606 1.00 96.50 185 GLY A CA 1
ATOM 1499 C C . GLY A 1 185 ? -23.992 0.922 24.812 1.00 96.50 185 GLY A C 1
ATOM 1500 O O . GLY A 1 185 ? -23.722 1.839 25.588 1.00 96.50 185 GLY A O 1
ATOM 1501 N N . ALA A 1 186 ? -23.050 0.268 24.120 1.00 97.31 186 ALA A N 1
ATOM 1502 C CA . ALA A 1 186 ? -21.630 0.591 24.231 1.00 97.31 186 ALA A CA 1
ATOM 1503 C C . ALA A 1 186 ? -21.348 2.049 23.841 1.00 97.31 186 ALA A C 1
ATOM 1505 O O . ALA A 1 186 ? -21.759 2.544 22.785 1.00 97.31 186 ALA A O 1
ATOM 1506 N N . THR A 1 187 ? -20.588 2.736 24.684 1.00 95.56 187 THR A N 1
ATOM 1507 C CA . THR A 1 187 ? -20.145 4.104 24.438 1.00 95.56 187 THR A CA 1
ATOM 1508 C C . THR A 1 187 ? -18.967 4.143 23.465 1.00 95.56 187 THR A C 1
ATOM 1510 O O . THR A 1 187 ? -18.201 3.190 23.309 1.00 95.56 187 THR A O 1
ATOM 1513 N N . GLN A 1 188 ? -18.746 5.308 22.850 1.00 91.44 188 GLN A N 1
ATOM 1514 C CA . GLN A 1 188 ? -17.584 5.542 21.984 1.00 91.44 188 GLN A CA 1
ATOM 1515 C C . GLN A 1 188 ? -16.248 5.257 22.697 1.00 91.44 188 GLN A C 1
ATOM 1517 O O . GLN A 1 188 ? -15.296 4.799 22.068 1.00 91.44 188 GLN A O 1
ATOM 1522 N N . ASN A 1 189 ? -16.175 5.528 24.005 1.00 95.31 189 ASN A N 1
ATOM 1523 C CA . ASN A 1 189 ? -14.965 5.310 24.796 1.00 95.31 189 ASN A CA 1
ATOM 1524 C C . ASN A 1 189 ? -14.684 3.820 25.015 1.00 95.31 189 ASN A C 1
ATOM 1526 O O . ASN A 1 189 ? -13.527 3.415 24.945 1.00 95.31 189 ASN A O 1
ATOM 1530 N N . GLU A 1 190 ? -15.718 3.007 25.230 1.00 97.31 190 GLU A N 1
ATOM 1531 C CA . GLU A 1 190 ? -15.580 1.548 25.352 1.00 97.31 190 GLU A CA 1
ATOM 1532 C C . GLU A 1 190 ? -15.172 0.911 24.019 1.00 97.31 190 GLU A C 1
ATOM 1534 O O . GLU A 1 190 ? -14.383 -0.030 23.992 1.00 97.31 190 GLU A O 1
ATOM 1539 N N . LEU A 1 191 ? -15.628 1.482 22.901 1.00 97.88 191 LEU A N 1
ATOM 1540 C CA . LEU A 1 191 ? -15.283 1.028 21.553 1.00 97.88 191 LEU A CA 1
ATOM 1541 C C . LEU A 1 191 ? -13.902 1.481 21.069 1.00 97.88 191 LEU A C 1
ATOM 1543 O O . LEU A 1 191 ? -13.461 1.028 20.014 1.00 97.88 191 LEU A O 1
ATOM 1547 N N . LYS A 1 192 ? -13.198 2.342 21.813 1.00 97.94 192 LYS A N 1
ATOM 1548 C CA . LYS A 1 192 ? -11.954 2.984 21.360 1.00 97.94 192 LYS A CA 1
ATOM 1549 C C . LYS A 1 192 ? -10.936 1.989 20.792 1.00 97.94 192 LYS A C 1
ATOM 1551 O O . LYS A 1 192 ? -10.404 2.223 19.712 1.00 97.94 192 LYS A O 1
ATOM 1556 N N . GLU A 1 193 ? -10.686 0.874 21.479 1.00 98.31 193 GLU A N 1
ATOM 1557 C CA . GLU A 1 193 ? -9.733 -0.136 20.994 1.00 98.31 193 GLU A CA 1
ATOM 1558 C C . GLU A 1 193 ? -10.202 -0.810 19.697 1.00 98.31 193 GLU A C 1
ATOM 1560 O O . GLU A 1 193 ? -9.405 -0.982 18.776 1.00 98.31 193 GLU A O 1
ATOM 1565 N N . ALA A 1 194 ? -11.489 -1.157 19.590 1.00 98.56 194 ALA A N 1
ATOM 1566 C CA . ALA A 1 194 ? -12.045 -1.767 18.382 1.00 98.56 194 ALA A CA 1
ATOM 1567 C C . ALA A 1 194 ? -11.983 -0.811 17.178 1.00 98.56 194 ALA A C 1
ATOM 1569 O O . ALA A 1 194 ? -11.680 -1.238 16.065 1.00 98.56 194 ALA A O 1
ATOM 1570 N N . LEU A 1 195 ? -12.207 0.486 17.405 1.00 98.62 195 LEU A N 1
ATOM 1571 C CA . LEU A 1 195 ? -12.133 1.518 16.369 1.00 98.62 195 LEU A CA 1
ATOM 1572 C C . LEU A 1 195 ? -10.696 1.772 15.895 1.00 98.62 195 LEU A C 1
ATOM 1574 O O . LEU A 1 195 ? -10.480 1.966 14.701 1.00 98.62 195 LEU A O 1
ATOM 1578 N N . GLU A 1 196 ? -9.702 1.716 16.786 1.00 98.69 196 GLU A N 1
ATOM 1579 C CA . GLU A 1 196 ? -8.293 1.778 16.371 1.00 98.69 196 GLU A CA 1
ATOM 1580 C C . GLU A 1 196 ? -7.895 0.538 15.557 1.00 98.69 196 GLU A C 1
ATOM 1582 O O . GLU A 1 196 ? -7.188 0.660 14.558 1.00 98.69 196 GLU A O 1
ATOM 1587 N N . PHE A 1 197 ? -8.390 -0.652 15.913 1.00 98.81 197 PHE A N 1
ATOM 1588 C CA . PHE A 1 197 ? -8.198 -1.840 15.076 1.00 98.81 197 PHE A CA 1
ATOM 1589 C C . PHE A 1 197 ? -8.889 -1.720 13.717 1.00 98.81 197 PHE A C 1
ATOM 1591 O O . PHE A 1 197 ? -8.300 -2.125 12.716 1.00 98.81 197 PHE A O 1
ATOM 1598 N N . GLN A 1 198 ? -10.082 -1.117 13.650 1.00 98.75 198 GLN A N 1
ATOM 1599 C CA . GLN A 1 198 ? -10.736 -0.819 12.375 1.00 98.75 198 GLN A CA 1
ATOM 1600 C C . GLN A 1 198 ? -9.863 0.094 11.517 1.00 98.75 198 GLN A C 1
ATOM 1602 O O . GLN A 1 198 ? -9.638 -0.222 10.353 1.00 98.75 198 GLN A O 1
ATOM 1607 N N . ARG A 1 199 ? -9.350 1.194 12.083 1.00 98.75 199 ARG A N 1
ATOM 1608 C CA . ARG A 1 199 ? -8.470 2.132 11.372 1.00 98.75 199 ARG A CA 1
ATOM 1609 C C . ARG A 1 199 ? -7.270 1.410 10.754 1.00 98.75 199 ARG A C 1
ATOM 1611 O O . ARG A 1 199 ? -7.042 1.557 9.558 1.00 98.75 199 ARG A O 1
ATOM 1618 N N . LYS A 1 200 ? -6.568 0.578 11.533 1.00 98.88 200 LYS A N 1
ATOM 1619 C CA . LYS A 1 200 ? -5.409 -0.209 11.066 1.00 98.88 200 LYS A CA 1
ATOM 1620 C C . LYS A 1 200 ? -5.779 -1.221 9.984 1.00 98.88 200 LYS A C 1
ATOM 1622 O O . LYS A 1 200 ? -5.132 -1.295 8.942 1.00 98.88 200 LYS A O 1
ATOM 1627 N N . ALA A 1 201 ? -6.825 -2.010 10.233 1.00 98.88 201 ALA A N 1
ATOM 1628 C CA . ALA A 1 201 ? -7.280 -3.047 9.315 1.00 98.88 201 ALA A CA 1
ATOM 1629 C C . ALA A 1 201 ? -7.713 -2.452 7.974 1.00 98.88 201 ALA A C 1
ATOM 1631 O O . ALA A 1 201 ? -7.336 -2.952 6.916 1.00 98.88 201 ALA A O 1
ATOM 1632 N N . GLN A 1 202 ? -8.479 -1.362 8.028 1.00 98.81 202 GLN A N 1
ATOM 1633 C CA . GLN A 1 202 ? -8.977 -0.677 6.851 1.00 98.81 202 GLN A CA 1
ATOM 1634 C C . GLN A 1 202 ? -7.848 0.008 6.081 1.00 98.81 202 GLN A C 1
ATOM 1636 O O . GLN A 1 202 ? -7.824 -0.124 4.866 1.00 98.81 202 GLN A O 1
ATOM 1641 N N . TRP A 1 203 ? -6.883 0.636 6.760 1.00 98.81 203 TRP A N 1
ATOM 1642 C CA . TRP A 1 203 ? -5.686 1.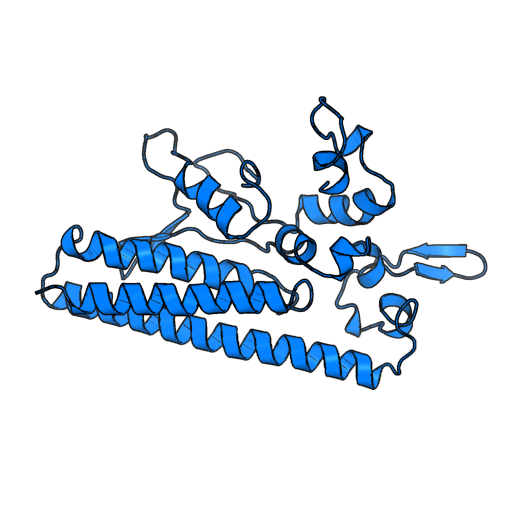176 6.112 1.00 98.81 203 TRP A CA 1
ATOM 1643 C C . TRP A 1 203 ? -4.917 0.093 5.340 1.00 98.81 203 TRP A C 1
ATOM 1645 O O . TRP A 1 203 ? -4.656 0.251 4.151 1.00 98.81 203 TRP A O 1
ATOM 1655 N N . ARG A 1 204 ? -4.608 -1.047 5.976 1.00 98.81 204 ARG A N 1
ATOM 1656 C CA . ARG A 1 204 ? -3.897 -2.163 5.320 1.00 98.81 204 ARG A CA 1
ATOM 1657 C C . ARG A 1 204 ? -4.685 -2.734 4.137 1.00 98.81 204 ARG A C 1
ATOM 1659 O O . ARG A 1 204 ? -4.105 -3.014 3.091 1.00 98.81 204 ARG A O 1
ATOM 1666 N N . LEU A 1 205 ? -6.000 -2.904 4.289 1.00 98.81 205 LEU A N 1
ATOM 1667 C CA . LEU A 1 205 ? -6.863 -3.403 3.218 1.00 98.81 205 LEU A CA 1
ATOM 1668 C C . LEU A 1 205 ? -6.907 -2.431 2.033 1.00 98.81 205 LEU A C 1
ATOM 1670 O O . LEU A 1 205 ? -6.740 -2.848 0.888 1.00 98.81 205 LEU A O 1
ATOM 1674 N N . ASP A 1 206 ? -7.125 -1.148 2.319 1.00 98.62 206 ASP A N 1
ATOM 1675 C CA . ASP A 1 206 ? -7.241 -0.082 1.327 1.00 98.62 206 ASP A CA 1
ATOM 1676 C C . ASP A 1 206 ? -5.917 0.135 0.588 1.00 98.62 206 ASP A C 1
ATOM 1678 O O . ASP A 1 206 ? -5.926 0.326 -0.620 1.00 98.62 206 ASP A O 1
ATOM 1682 N N . TYR A 1 207 ? -4.777 -0.029 1.267 1.00 98.75 207 TYR A N 1
ATOM 1683 C CA . TYR A 1 207 ? -3.451 0.056 0.651 1.00 98.75 207 TYR A CA 1
ATOM 1684 C C . TYR A 1 207 ? -3.277 -0.909 -0.526 1.00 98.75 207 TYR A C 1
ATOM 1686 O O . TYR A 1 207 ? -2.704 -0.550 -1.550 1.00 98.75 207 TYR A O 1
ATOM 1694 N N . ILE A 1 208 ? -3.821 -2.124 -0.416 1.00 98.75 208 ILE A N 1
ATOM 1695 C CA . ILE A 1 208 ? -3.764 -3.117 -1.497 1.00 98.75 208 ILE A CA 1
ATOM 1696 C C . ILE A 1 208 ? -4.956 -3.014 -2.449 1.00 98.75 208 ILE A C 1
ATOM 1698 O O . ILE A 1 208 ? -4.812 -3.319 -3.627 1.00 98.75 208 ILE A O 1
ATOM 1702 N N . ALA A 1 209 ? -6.127 -2.581 -1.978 1.00 98.44 209 ALA A N 1
ATOM 1703 C CA . ALA A 1 209 ? -7.280 -2.346 -2.850 1.00 98.44 209 ALA A CA 1
ATOM 1704 C C . ALA A 1 209 ? -7.094 -1.143 -3.787 1.00 98.44 209 ALA A C 1
ATOM 1706 O O . ALA A 1 209 ? -7.626 -1.159 -4.895 1.00 98.44 209 ALA A O 1
ATOM 1707 N N . ALA A 1 210 ? -6.385 -0.106 -3.341 1.00 98.12 210 ALA A N 1
ATOM 1708 C CA . ALA A 1 210 ? -6.152 1.108 -4.111 1.00 98.12 210 ALA A CA 1
ATOM 1709 C C . ALA A 1 210 ? -5.028 0.944 -5.145 1.00 98.12 210 ALA A C 1
ATOM 1711 O O . ALA A 1 210 ? -4.982 1.708 -6.106 1.00 98.12 210 ALA A O 1
ATOM 1712 N N . GLU A 1 211 ? -4.145 -0.040 -4.966 1.00 97.31 211 GLU A N 1
ATOM 1713 C CA . GLU A 1 211 ? -3.048 -0.336 -5.886 1.00 97.31 211 GLU A CA 1
ATOM 1714 C C . GLU A 1 211 ? -3.521 -1.211 -7.055 1.00 97.31 211 GLU A C 1
ATOM 1716 O O . GLU A 1 211 ? -4.057 -2.309 -6.882 1.00 97.31 211 GLU A O 1
ATOM 1721 N N . ASN A 1 212 ? -3.323 -0.730 -8.282 1.00 95.31 212 ASN A N 1
ATOM 1722 C CA . ASN A 1 212 ? -4.011 -1.297 -9.444 1.00 95.31 212 ASN A CA 1
ATOM 1723 C C . ASN A 1 212 ? -3.376 -2.575 -10.024 1.00 95.31 212 ASN A C 1
ATOM 1725 O O . ASN A 1 212 ? -4.007 -3.244 -10.846 1.00 95.31 212 ASN A O 1
ATOM 1729 N N . SER A 1 213 ? -2.152 -2.953 -9.635 1.00 96.94 213 SER A N 1
ATOM 1730 C CA . SER A 1 213 ? -1.477 -4.136 -10.197 1.00 96.94 213 SER A CA 1
ATOM 1731 C C . SER A 1 213 ? -2.050 -5.469 -9.716 1.00 96.94 213 SER A C 1
ATOM 1733 O O . SER A 1 213 ? -1.641 -6.526 -10.211 1.00 96.94 213 SER A O 1
ATOM 1735 N N . MET A 1 214 ? -2.981 -5.440 -8.753 1.00 97.62 214 MET A N 1
ATOM 1736 C CA . MET A 1 214 ? -3.506 -6.624 -8.069 1.00 97.62 214 MET A CA 1
ATOM 1737 C C . MET A 1 214 ? -2.375 -7.464 -7.461 1.00 97.62 214 MET A C 1
ATOM 1739 O O . MET A 1 214 ? -2.348 -8.689 -7.570 1.00 97.62 214 MET A O 1
ATOM 1743 N N . GLY A 1 215 ? -1.418 -6.787 -6.821 1.00 97.44 215 GLY A N 1
ATOM 1744 C CA . GLY A 1 215 ? -0.298 -7.412 -6.125 1.00 97.44 215 GLY A CA 1
ATOM 1745 C C . GLY A 1 215 ? 0.854 -7.857 -7.026 1.00 97.44 215 GLY A C 1
ATOM 1746 O O . GLY A 1 215 ? 1.840 -8.367 -6.504 1.00 97.44 215 GLY A O 1
ATOM 1747 N N . PHE A 1 216 ? 0.800 -7.660 -8.349 1.00 98.69 216 PHE A N 1
ATOM 1748 C CA . PHE A 1 216 ? 1.904 -8.039 -9.242 1.00 98.69 216 PHE A CA 1
ATOM 1749 C C . PHE A 1 216 ? 3.213 -7.312 -8.909 1.00 98.69 216 PHE A C 1
ATOM 1751 O O . PHE A 1 216 ? 4.284 -7.923 -8.942 1.00 98.69 216 PHE A O 1
ATOM 1758 N N . HIS A 1 217 ? 3.139 -6.029 -8.550 1.00 98.62 217 HIS A N 1
ATOM 1759 C CA . HIS A 1 217 ? 4.323 -5.227 -8.259 1.00 98.62 217 HIS A CA 1
ATOM 1760 C C . HIS A 1 217 ? 5.141 -5.765 -7.072 1.00 98.62 217 HIS A C 1
ATOM 1762 O O . HIS A 1 217 ? 6.370 -5.826 -7.158 1.00 98.62 217 HIS A O 1
ATOM 1768 N N . ALA A 1 218 ? 4.483 -6.238 -6.007 1.00 98.62 218 ALA A N 1
ATOM 1769 C CA . ALA A 1 218 ? 5.138 -6.875 -4.863 1.00 98.62 218 ALA A 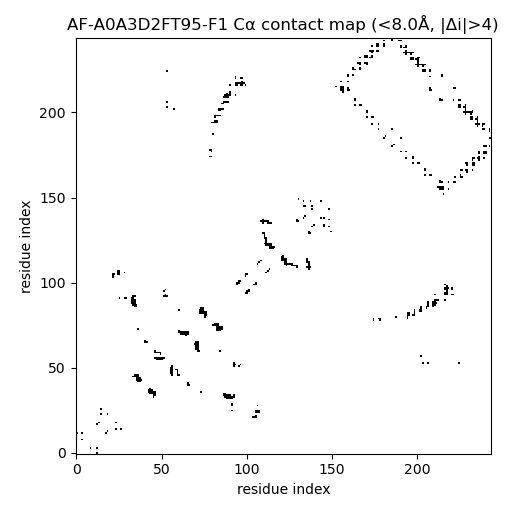CA 1
ATOM 1770 C C . ALA A 1 218 ? 4.249 -7.966 -4.223 1.00 98.62 218 ALA A C 1
ATOM 1772 O O . ALA A 1 218 ? 3.643 -7.738 -3.176 1.00 98.62 218 ALA A O 1
ATOM 1773 N N . PRO A 1 219 ? 4.200 -9.190 -4.791 1.00 98.56 219 PRO A N 1
ATOM 1774 C CA . PRO A 1 219 ? 3.185 -10.188 -4.427 1.00 98.56 219 PRO A CA 1
ATOM 1775 C C . PRO A 1 219 ? 3.230 -10.646 -2.969 1.00 98.56 219 PRO A C 1
ATOM 1777 O O . PRO A 1 219 ? 2.197 -10.809 -2.326 1.00 98.56 219 PRO A O 1
ATOM 1780 N N . GLN A 1 220 ? 4.435 -10.867 -2.438 1.00 98.50 220 GLN A N 1
ATOM 1781 C CA . GLN A 1 220 ? 4.611 -11.308 -1.051 1.00 98.50 220 GLN A CA 1
ATOM 1782 C C . GLN A 1 220 ? 4.289 -10.191 -0.058 1.00 98.50 220 GLN A C 1
ATOM 1784 O O . GLN A 1 220 ? 3.715 -10.457 0.993 1.00 98.50 220 GLN A O 1
ATOM 1789 N N . GLU A 1 221 ? 4.618 -8.949 -0.412 1.00 98.75 221 GLU A N 1
ATOM 1790 C CA . GLU A 1 221 ? 4.328 -7.797 0.435 1.00 98.75 221 GLU A CA 1
ATOM 1791 C C . GLU A 1 221 ? 2.827 -7.502 0.470 1.00 98.75 221 GLU A C 1
ATOM 1793 O O . GLU A 1 221 ? 2.255 -7.346 1.545 1.00 98.75 221 GLU A O 1
ATOM 1798 N N . ALA A 1 222 ? 2.162 -7.547 -0.687 1.00 98.81 222 ALA A N 1
ATOM 1799 C CA . ALA A 1 222 ? 0.712 -7.422 -0.766 1.00 98.81 222 ALA A CA 1
ATOM 1800 C C . ALA A 1 222 ? 0.002 -8.496 0.076 1.00 98.81 222 ALA A C 1
ATOM 1802 O O . ALA A 1 222 ? -0.895 -8.190 0.861 1.00 98.81 222 ALA A O 1
ATOM 1803 N N . ALA A 1 223 ? 0.454 -9.753 -0.010 1.00 98.75 223 ALA A N 1
ATOM 1804 C CA . ALA A 1 223 ? -0.083 -10.836 0.808 1.00 98.75 223 ALA A CA 1
ATOM 1805 C C . ALA A 1 223 ? 0.161 -10.628 2.316 1.00 98.75 223 ALA A C 1
ATOM 1807 O O . ALA A 1 223 ? -0.741 -10.907 3.108 1.00 98.75 223 ALA A O 1
ATOM 1808 N N . ARG A 1 224 ? 1.339 -10.126 2.720 1.00 98.81 224 ARG A N 1
ATOM 1809 C CA . ARG A 1 224 ? 1.648 -9.795 4.123 1.00 98.81 224 ARG A CA 1
ATOM 1810 C C . ARG A 1 224 ? 0.705 -8.714 4.650 1.00 98.81 224 ARG A C 1
ATOM 1812 O O . ARG A 1 224 ? 0.070 -8.926 5.679 1.00 98.81 224 ARG A O 1
ATOM 1819 N N . ILE A 1 225 ? 0.572 -7.606 3.921 1.00 98.88 225 ILE A N 1
ATOM 1820 C CA . ILE A 1 225 ? -0.294 -6.472 4.277 1.00 98.88 225 ILE A CA 1
ATOM 1821 C C . ILE A 1 225 ? -1.757 -6.922 4.404 1.00 98.88 225 ILE A C 1
ATOM 1823 O O . ILE A 1 225 ? -2.425 -6.590 5.381 1.00 98.88 225 ILE A O 1
ATOM 1827 N N . LEU A 1 226 ? -2.253 -7.745 3.473 1.00 98.94 226 LEU A N 1
ATOM 1828 C CA . LEU A 1 226 ? -3.601 -8.321 3.562 1.00 98.94 226 LEU A CA 1
ATOM 1829 C C . LEU A 1 226 ? -3.757 -9.287 4.745 1.00 98.94 226 LEU A C 1
ATOM 1831 O O . LEU A 1 226 ? -4.823 -9.338 5.360 1.00 98.94 226 LEU A O 1
ATOM 1835 N N . GLY A 1 227 ? -2.709 -10.038 5.087 1.00 98.88 227 GLY A N 1
ATOM 1836 C CA . GLY A 1 227 ? -2.670 -10.866 6.291 1.00 98.88 227 GLY A CA 1
ATOM 1837 C C . GLY A 1 227 ? -2.824 -10.038 7.568 1.00 98.88 227 GLY A C 1
ATOM 1838 O O . GLY A 1 227 ? -3.634 -10.385 8.425 1.00 98.88 227 GLY A O 1
ATOM 1839 N N . GLU A 1 228 ? -2.119 -8.909 7.664 1.00 98.88 228 GLU A N 1
ATOM 1840 C CA . GLU A 1 228 ? -2.260 -7.959 8.775 1.00 98.88 228 GLU A CA 1
ATOM 1841 C C . GLU A 1 228 ? -3.638 -7.300 8.810 1.00 98.88 228 GLU A C 1
ATOM 1843 O O . GLU A 1 228 ? -4.218 -7.158 9.883 1.00 98.88 228 GLU A O 1
ATOM 1848 N N . ALA A 1 229 ? -4.203 -6.950 7.649 1.00 98.88 229 ALA A N 1
ATOM 1849 C CA . ALA A 1 229 ? -5.561 -6.417 7.564 1.00 98.88 229 ALA A CA 1
ATOM 1850 C C . ALA A 1 229 ? -6.583 -7.390 8.175 1.00 98.88 229 ALA A C 1
ATOM 1852 O O . ALA A 1 229 ? -7.430 -6.991 8.976 1.00 98.88 229 ALA A O 1
ATOM 1853 N N . ILE A 1 230 ? -6.477 -8.678 7.826 1.00 98.94 230 ILE A N 1
ATOM 1854 C CA . ILE A 1 230 ? -7.320 -9.742 8.383 1.00 98.94 230 ILE A CA 1
ATOM 1855 C C . ILE A 1 230 ? -7.101 -9.860 9.893 1.00 98.94 230 ILE A C 1
ATOM 1857 O O . ILE A 1 230 ? -8.075 -9.890 10.643 1.00 98.94 230 ILE A O 1
ATOM 1861 N N . ASP A 1 231 ? -5.849 -9.921 10.344 1.00 98.94 231 ASP A N 1
ATOM 1862 C CA . ASP A 1 231 ? -5.518 -10.080 11.760 1.00 98.94 231 ASP A CA 1
ATOM 1863 C C . ASP A 1 231 ? -6.039 -8.909 12.609 1.00 98.94 231 ASP A C 1
ATOM 1865 O O . ASP A 1 231 ? -6.786 -9.124 13.565 1.00 98.94 231 ASP A O 1
ATOM 1869 N N . TYR A 1 232 ? -5.762 -7.662 12.214 1.00 98.94 232 TYR A N 1
ATOM 1870 C CA . TYR A 1 232 ? -6.275 -6.479 12.907 1.00 98.94 232 TYR A CA 1
ATOM 1871 C C . TYR A 1 232 ? -7.799 -6.423 12.916 1.00 98.94 232 TYR A C 1
ATOM 1873 O O . TYR A 1 232 ? -8.383 -6.093 13.950 1.00 98.94 232 TYR A O 1
ATOM 1881 N N . ALA A 1 233 ? -8.459 -6.804 11.818 1.00 98.94 233 ALA A N 1
ATOM 1882 C CA . ALA A 1 233 ? -9.913 -6.869 11.790 1.00 98.94 233 ALA A CA 1
ATOM 1883 C C . ALA A 1 233 ? -10.446 -7.872 12.828 1.00 98.94 233 ALA A C 1
ATOM 1885 O O . ALA A 1 233 ? -11.375 -7.563 13.575 1.00 98.94 233 ALA A O 1
ATOM 1886 N N . ARG A 1 234 ? -9.823 -9.052 12.946 1.00 98.81 234 ARG A N 1
ATOM 1887 C CA . ARG A 1 234 ? -10.219 -10.069 13.934 1.00 98.81 234 ARG A CA 1
ATOM 1888 C C . ARG A 1 234 ? -9.914 -9.650 15.366 1.00 98.81 234 ARG A C 1
ATOM 1890 O O . ARG A 1 234 ? -10.760 -9.857 16.235 1.00 98.81 234 ARG A O 1
ATOM 1897 N N . GLN A 1 235 ? -8.773 -9.014 15.623 1.00 98.88 235 GLN A N 1
ATOM 1898 C CA . GLN A 1 235 ? -8.471 -8.452 16.941 1.00 98.88 235 GLN A CA 1
ATOM 1899 C C . GLN A 1 235 ? -9.509 -7.397 17.344 1.00 98.88 235 GLN A C 1
ATOM 1901 O O . GLN A 1 235 ? -10.062 -7.466 18.443 1.00 98.88 235 GLN A O 1
ATOM 1906 N N . GLY A 1 236 ? -9.849 -6.477 16.435 1.00 98.75 236 GLY A N 1
ATOM 1907 C CA . GLY A 1 236 ? -10.915 -5.502 16.655 1.00 98.75 236 GLY A CA 1
ATOM 1908 C C . GLY A 1 236 ? -12.263 -6.166 16.924 1.00 98.75 236 GLY A C 1
ATOM 1909 O O . GLY A 1 236 ? -12.993 -5.730 17.812 1.00 98.75 236 GLY A O 1
ATOM 1910 N N . GLN A 1 237 ? -12.582 -7.242 16.193 1.00 98.75 237 GLN A N 1
ATOM 1911 C CA . GLN A 1 237 ? -13.864 -7.933 16.311 1.00 98.75 237 GLN A CA 1
ATOM 1912 C C . GLN A 1 237 ? -14.005 -8.520 17.717 1.00 98.75 237 GLN A C 1
ATOM 1914 O O . GLN A 1 237 ? -15.016 -8.312 18.385 1.00 98.75 237 GLN A O 1
ATOM 1919 N N . VAL A 1 238 ? -12.953 -9.187 18.201 1.00 98.69 238 VAL A N 1
ATOM 1920 C CA . VAL A 1 238 ? -12.891 -9.720 19.568 1.00 98.69 238 VAL A CA 1
ATOM 1921 C C . VAL A 1 238 ? -13.047 -8.603 20.601 1.00 98.69 238 VAL A C 1
ATOM 1923 O O . VAL A 1 238 ? -13.783 -8.777 21.574 1.00 98.69 238 VAL A O 1
ATOM 1926 N N . LYS A 1 239 ? -12.400 -7.448 20.399 1.00 98.50 239 LYS A N 1
ATOM 1927 C CA . LYS A 1 239 ? -12.528 -6.298 21.306 1.00 98.50 239 LYS A CA 1
ATOM 1928 C C . LYS A 1 239 ? -13.950 -5.758 21.359 1.00 98.50 239 LYS A C 1
ATOM 1930 O O . LYS A 1 239 ? -14.463 -5.585 22.458 1.00 98.50 239 LYS A O 1
ATOM 1935 N N . ALA A 1 240 ? -14.599 -5.571 20.211 1.00 98.12 240 ALA A N 1
ATOM 1936 C CA . ALA A 1 240 ? -15.985 -5.114 20.151 1.00 98.12 240 ALA A CA 1
ATOM 1937 C C . ALA A 1 240 ? -16.940 -6.093 20.857 1.00 98.12 240 ALA A C 1
ATOM 1939 O O . ALA A 1 240 ? -17.763 -5.677 21.664 1.00 98.12 240 ALA A O 1
ATOM 1940 N N . MET A 1 241 ? -16.775 -7.402 20.631 1.00 97.69 241 MET A N 1
ATOM 1941 C CA . MET A 1 241 ? -17.608 -8.443 21.254 1.00 97.69 241 MET A CA 1
ATOM 1942 C C . MET A 1 241 ? -17.378 -8.617 22.763 1.00 97.69 241 MET A C 1
ATOM 1944 O O . MET A 1 241 ? -18.187 -9.251 23.434 1.00 97.69 241 MET A O 1
ATOM 1948 N N . SER A 1 242 ? -16.262 -8.113 23.295 1.00 96.25 242 SER A N 1
ATOM 1949 C CA . SER A 1 242 ? -15.914 -8.240 24.717 1.00 96.25 242 SER A CA 1
ATOM 1950 C C . SER A 1 242 ? -16.480 -7.110 25.583 1.00 96.25 242 SER A C 1
ATOM 1952 O O . SER A 1 242 ? -16.331 -7.156 26.807 1.00 96.25 242 SER A O 1
ATOM 1954 N N . ILE A 1 243 ? -17.090 -6.092 24.968 1.00 93.94 243 ILE A N 1
ATOM 1955 C CA . ILE A 1 243 ? -17.745 -4.990 25.676 1.00 93.94 243 ILE A CA 1
ATOM 1956 C C . ILE A 1 243 ? -19.034 -5.524 26.314 1.00 93.94 243 ILE A C 1
ATOM 1958 O O . ILE A 1 243 ? -19.784 -6.260 25.674 1.00 93.94 243 ILE A O 1
ATOM 1962 N N . LYS A 1 244 ? -19.236 -5.209 27.596 1.00 74.25 244 LYS A N 1
ATOM 1963 C CA . LYS A 1 244 ? -20.352 -5.696 28.417 1.00 74.25 244 LYS A CA 1
ATOM 1964 C C . LYS A 1 244 ? -21.432 -4.648 28.578 1.00 74.25 244 LYS A C 1
ATOM 1966 O O . LYS A 1 244 ? -21.047 -3.469 28.712 1.00 74.25 244 LYS A O 1
#

Foldseek 3Di:
DVVVVVDPDPDDDDCVPRNDPLNVLAVVVVVAQAWWDDDDQDDIDGQDPQHLALVSSVVSQQPDATPVGHRDAPDQDPQLRFRAHATARHQSSLLCQAPCVVVSNHPQLQQFFWDDDDPDIDTRPNGDHSLVPCVRRPCVPDVDDSVVVVVVLVVLLVVLVVLLVLLVVLLVLLSVLSNVLVVVPDDPVLLVLLSVLSRQLVSLSNNQVNHDSSCPSPRVSSNVSSVSSNVSSNVSSVSSNPRD

pLDDT: mean 95.56, std 5.17, range [65.94, 98.94]

Solvent-accessible surface area (backbone atoms only — not comparable to full-atom values): 13124 Å² total; per-residue (Å²): 108,70,73,55,73,75,40,96,68,86,70,80,89,41,72,92,80,68,50,48,76,60,52,46,45,30,49,69,52,50,76,65,39,31,45,50,54,83,61,90,83,50,77,74,44,65,48,49,91,64,38,63,47,76,67,25,30,49,48,37,45,70,71,35,62,41,93,89,71,44,70,54,54,77,46,64,41,83,86,78,62,28,64,27,57,74,55,37,34,28,44,47,39,45,27,60,71,9,68,52,40,74,73,65,53,33,57,34,49,37,35,24,23,68,43,73,60,88,93,44,80,44,67,42,80,78,70,52,71,37,81,83,41,38,68,56,30,44,46,80,80,41,96,62,57,66,69,58,54,52,50,54,51,49,52,43,28,52,52,38,50,55,44,48,51,53,20,50,56,29,42,49,52,22,49,52,29,40,48,54,31,43,78,72,66,52,47,74,76,77,38,44,66,23,32,53,21,44,28,52,13,47,33,34,39,33,44,52,69,38,20,86,65,36,33,62,49,18,51,68,57,43,50,49,38,30,50,48,9,28,49,31,8,50,54,15,23,54,48,23,66,66,65,128

Secondary structure (DSSP, 8-state):
-HHHHTSS--S---HHHH--HHHHHHHTGGGTSS--B-SSSS--B---TT-SSHHHHHHHHHH-B-TTSPBP-SEE-TTT--EEPPP---HHHHHHTSHHHHTT--HHHHHS-EEEETTEEEE----S-GGGGHHHHTTTT--S-HHHHHHHHHHHHHHHHHHHHHHHHHHHHHHHHHHHHHHTT--TTTTHHHHHHHHHHHHHHHHHHS-TTTTSSSHHHHHHHHHHHHHHHHHHHHHHHT--